Protein AF-A0A938V3J4-F1 (afdb_monomer_lite)

pLDDT: mean 96.49, std 2.93, range [79.12, 98.94]

Structure (mmCIF, N/CA/C/O backbone):
data_AF-A0A938V3J4-F1
#
_entry.id   AF-A0A938V3J4-F1
#
loop_
_atom_site.group_PDB
_atom_site.id
_atom_site.type_symbol
_atom_site.label_atom_id
_atom_site.label_alt_id
_atom_site.label_comp_id
_atom_site.label_asym_id
_atom_site.label_entity_id
_atom_site.label_seq_id
_atom_site.pdbx_PDB_ins_code
_atom_site.Cartn_x
_atom_site.Cartn_y
_atom_site.Cartn_z
_atom_site.occupancy
_atom_site.B_iso_or_equiv
_atom_site.auth_seq_id
_atom_site.auth_comp_id
_atom_site.auth_asym_id
_atom_site.auth_atom_id
_atom_site.pdbx_PDB_model_num
ATOM 1 N N . ASP A 1 1 ? 20.759 -10.810 -13.139 1.00 84.38 1 ASP A N 1
ATOM 2 C CA . ASP A 1 1 ? 20.196 -11.723 -14.156 1.00 84.38 1 ASP A CA 1
ATOM 3 C C . ASP A 1 1 ? 18.810 -11.262 -14.632 1.00 84.38 1 ASP A C 1
ATOM 5 O O . ASP A 1 1 ? 18.201 -11.982 -15.412 1.00 84.38 1 ASP A O 1
ATOM 9 N N . GLU A 1 2 ? 18.323 -10.084 -14.188 1.00 91.06 2 GLU A N 1
ATOM 10 C CA . GLU A 1 2 ? 16.989 -9.534 -14.512 1.00 91.06 2 GLU A CA 1
ATOM 11 C C . GLU A 1 2 ? 15.831 -10.498 -14.221 1.00 91.06 2 GLU A C 1
ATOM 13 O O . GLU A 1 2 ? 14.753 -10.386 -14.792 1.00 91.06 2 GLU A O 1
ATOM 18 N N . SER A 1 3 ? 16.047 -11.461 -13.326 1.00 93.56 3 SER A N 1
ATOM 19 C CA . SER A 1 3 ? 15.037 -12.456 -12.961 1.00 93.56 3 SER A CA 1
ATOM 20 C C . SER A 1 3 ? 14.544 -12.308 -11.533 1.00 93.56 3 SER A C 1
ATOM 22 O O . SER A 1 3 ? 13.563 -12.941 -11.169 1.00 93.56 3 SER A O 1
ATOM 24 N N . LYS A 1 4 ? 15.207 -11.465 -10.740 1.00 96.56 4 LYS A N 1
ATOM 25 C CA . LYS A 1 4 ? 14.954 -11.268 -9.316 1.00 96.56 4 LYS A CA 1
ATOM 26 C C . LYS A 1 4 ? 14.750 -9.795 -9.046 1.00 96.56 4 LYS A C 1
ATOM 28 O O . LYS A 1 4 ? 15.576 -8.978 -9.453 1.00 96.56 4 LYS A O 1
ATOM 33 N N . VAL A 1 5 ? 13.683 -9.475 -8.336 1.00 97.06 5 VAL A N 1
ATOM 34 C CA . VAL A 1 5 ? 13.406 -8.122 -7.869 1.00 97.06 5 VAL A CA 1
ATOM 35 C C . VAL A 1 5 ? 13.013 -8.168 -6.397 1.00 97.06 5 VAL A C 1
ATOM 37 O O . VAL A 1 5 ? 12.310 -9.080 -5.965 1.00 97.06 5 VAL A O 1
ATOM 40 N N . LEU A 1 6 ? 13.497 -7.189 -5.637 1.00 96.94 6 LEU A N 1
ATOM 41 C CA . LEU A 1 6 ? 13.071 -6.897 -4.276 1.00 96.94 6 LEU A CA 1
ATOM 42 C C . LEU A 1 6 ? 12.630 -5.436 -4.237 1.00 96.94 6 LEU A C 1
ATOM 44 O O . LEU A 1 6 ? 13.403 -4.559 -4.623 1.00 96.94 6 LEU A O 1
ATOM 48 N N . PHE A 1 7 ? 11.408 -5.188 -3.786 1.00 96.75 7 PHE A N 1
ATOM 49 C CA . PHE A 1 7 ? 10.881 -3.844 -3.565 1.00 96.75 7 PHE A CA 1
ATOM 50 C C . PHE A 1 7 ? 9.855 -3.863 -2.434 1.00 96.75 7 PHE A C 1
ATOM 52 O O . PHE A 1 7 ? 9.328 -4.918 -2.078 1.00 96.75 7 PHE A O 1
ATOM 59 N N . GLY A 1 8 ? 9.529 -2.685 -1.921 1.00 96.81 8 GLY A N 1
ATOM 60 C CA . GLY A 1 8 ? 8.551 -2.515 -0.861 1.00 96.81 8 GLY A CA 1
ATOM 61 C C . GLY A 1 8 ? 8.813 -1.232 -0.101 1.00 96.81 8 GLY A C 1
ATOM 62 O O . GLY A 1 8 ? 9.239 -0.233 -0.684 1.00 96.81 8 GLY A O 1
ATOM 63 N N . SER A 1 9 ? 8.555 -1.259 1.198 1.00 97.00 9 SER A N 1
ATOM 64 C CA . SER A 1 9 ? 8.696 -0.087 2.052 1.00 97.00 9 SER A CA 1
ATOM 65 C C . SER A 1 9 ? 10.091 0.085 2.658 1.00 97.00 9 SER A C 1
ATOM 67 O O . SER A 1 9 ? 10.403 1.175 3.150 1.00 97.00 9 SER A O 1
ATOM 69 N N . THR A 1 10 ? 10.934 -0.952 2.614 1.00 96.44 10 THR A N 1
ATOM 70 C CA . THR A 1 10 ? 12.226 -0.965 3.306 1.00 96.44 10 THR A CA 1
ATOM 71 C C . THR A 1 10 ? 13.231 -0.007 2.676 1.00 96.44 10 THR A C 1
ATOM 73 O O . THR A 1 10 ? 13.746 -0.223 1.577 1.00 96.44 10 THR A O 1
ATOM 76 N N . ASN A 1 11 ? 13.619 1.015 3.438 1.00 93.88 11 ASN A N 1
ATOM 77 C CA . ASN A 1 11 ? 14.810 1.800 3.128 1.00 93.88 11 ASN A CA 1
ATOM 78 C C . ASN A 1 11 ? 16.080 1.014 3.494 1.00 93.88 11 ASN A C 1
ATOM 80 O O . ASN A 1 11 ? 16.112 0.284 4.483 1.00 93.88 11 ASN A O 1
ATOM 84 N N . LEU A 1 12 ? 17.191 1.245 2.786 1.00 94.00 12 LEU A N 1
ATOM 85 C CA . LEU A 1 12 ? 18.501 0.655 3.120 1.00 94.00 12 LEU A CA 1
ATOM 86 C C . LEU A 1 12 ? 19.189 1.379 4.294 1.00 94.00 12 LEU A C 1
ATOM 88 O O . LEU A 1 12 ? 20.345 1.792 4.212 1.00 94.00 12 LEU A O 1
ATOM 92 N N . SER A 1 13 ? 18.454 1.563 5.390 1.00 94.00 13 SER A N 1
ATOM 93 C CA . SER A 1 13 ? 18.923 2.184 6.627 1.00 94.00 13 SER A CA 1
ATOM 94 C C . SER A 1 13 ? 18.967 1.168 7.767 1.00 94.00 13 SER A C 1
ATOM 96 O O . SER A 1 13 ? 18.245 0.173 7.756 1.00 94.00 13 SER A O 1
ATOM 98 N N . PHE A 1 14 ? 19.789 1.438 8.785 1.00 93.38 14 PHE A N 1
ATOM 99 C CA . PHE A 1 14 ? 19.840 0.598 9.985 1.00 93.38 14 PHE A CA 1
ATOM 100 C C . PHE A 1 14 ? 18.459 0.452 10.638 1.00 93.38 14 PHE A C 1
ATOM 102 O O . PHE A 1 14 ? 18.082 -0.653 11.012 1.00 93.38 14 PHE A O 1
ATOM 109 N N . MET A 1 15 ? 17.701 1.550 10.732 1.00 89.75 15 MET A N 1
ATOM 110 C CA . MET A 1 15 ? 16.377 1.543 11.355 1.00 89.75 15 MET A CA 1
ATOM 111 C C . MET A 1 15 ? 15.399 0.657 10.589 1.00 89.75 15 MET A C 1
ATOM 113 O O . MET A 1 15 ? 14.844 -0.261 11.182 1.00 89.75 15 MET A O 1
ATOM 117 N N . SER A 1 16 ? 15.264 0.857 9.277 1.00 91.69 16 SER A N 1
ATOM 118 C CA . SER A 1 16 ? 14.357 0.049 8.452 1.00 91.69 16 SER A CA 1
ATOM 119 C C . SER A 1 16 ? 14.702 -1.439 8.480 1.00 91.69 16 SER A C 1
ATOM 121 O O . SER A 1 16 ? 13.816 -2.265 8.637 1.00 91.69 16 SER A O 1
ATOM 123 N N . ILE A 1 17 ? 15.987 -1.793 8.388 1.00 92.25 17 ILE A N 1
ATOM 124 C CA . ILE A 1 17 ? 16.403 -3.203 8.315 1.00 92.25 17 ILE A CA 1
ATOM 125 C C . ILE A 1 17 ? 16.259 -3.927 9.665 1.00 92.25 17 ILE A C 1
ATOM 127 O O . ILE A 1 17 ? 16.036 -5.135 9.681 1.00 92.25 17 ILE A O 1
ATOM 131 N N . GLN A 1 18 ? 16.455 -3.236 10.794 1.00 91.19 18 GLN A N 1
ATOM 132 C CA . GLN A 1 18 ? 16.558 -3.888 12.110 1.00 91.19 18 GLN A CA 1
ATOM 133 C C . GLN A 1 18 ? 15.360 -3.649 13.029 1.00 91.19 18 GLN A C 1
ATOM 135 O O . GLN A 1 18 ? 15.107 -4.481 13.896 1.00 91.19 18 GLN A O 1
ATOM 140 N N . ASN A 1 19 ? 14.669 -2.517 12.886 1.00 89.69 19 ASN A N 1
ATOM 141 C CA . ASN A 1 19 ? 13.769 -2.013 13.925 1.00 89.69 19 ASN A CA 1
ATOM 142 C C . ASN A 1 19 ? 12.367 -1.659 13.427 1.00 89.69 19 ASN A C 1
ATOM 144 O O . ASN A 1 19 ? 11.471 -1.572 14.257 1.00 89.69 19 ASN A O 1
ATOM 148 N N . ASN A 1 20 ? 12.159 -1.439 12.128 1.00 94.00 20 ASN A N 1
ATOM 149 C CA . ASN A 1 20 ? 10.838 -1.086 11.617 1.00 94.00 20 ASN A CA 1
ATOM 150 C C . ASN A 1 20 ? 10.037 -2.332 11.229 1.00 94.00 20 ASN A C 1
ATOM 152 O O . ASN A 1 20 ? 10.576 -3.334 10.757 1.00 94.00 20 ASN A O 1
ATOM 156 N N . ASN A 1 21 ? 8.722 -2.218 11.348 1.00 95.44 21 ASN A N 1
ATOM 157 C CA . ASN A 1 21 ? 7.777 -3.047 10.626 1.00 95.44 21 ASN A CA 1
ATOM 158 C C . ASN A 1 21 ? 7.716 -2.555 9.169 1.00 95.44 21 ASN A C 1
ATOM 160 O O . ASN A 1 21 ? 7.234 -1.455 8.888 1.00 95.44 21 ASN A O 1
ATOM 164 N N . GLU A 1 22 ? 8.228 -3.365 8.247 1.00 96.56 22 GLU A N 1
ATOM 165 C CA . GLU A 1 22 ? 8.290 -3.085 6.810 1.00 96.56 22 GLU A CA 1
ATOM 166 C C . GLU A 1 22 ? 7.596 -4.210 6.025 1.00 96.56 22 GLU A C 1
ATOM 168 O O . GLU A 1 22 ? 7.394 -5.320 6.526 1.00 96.56 22 GLU A O 1
ATOM 173 N N . THR A 1 23 ? 7.227 -3.938 4.776 1.00 97.44 23 THR A N 1
ATOM 174 C CA . THR A 1 23 ? 6.603 -4.920 3.885 1.00 97.44 23 THR A CA 1
ATOM 175 C C . THR A 1 23 ? 7.267 -4.885 2.524 1.00 97.44 23 THR A C 1
ATOM 177 O O . THR A 1 23 ? 7.188 -3.869 1.833 1.00 97.44 23 THR A O 1
ATOM 180 N N . ASP A 1 24 ? 7.856 -6.012 2.129 1.00 97.75 24 ASP A N 1
ATOM 181 C CA . ASP A 1 24 ? 8.551 -6.167 0.855 1.00 97.75 24 ASP A CA 1
ATOM 182 C C . ASP A 1 24 ? 8.097 -7.426 0.114 1.00 97.75 24 ASP A C 1
ATOM 184 O O . ASP A 1 24 ? 7.719 -8.430 0.721 1.00 97.75 24 ASP A O 1
ATOM 188 N N . LEU A 1 25 ? 8.188 -7.384 -1.214 1.00 97.25 25 LEU A N 1
ATOM 189 C CA . LEU A 1 25 ? 8.041 -8.536 -2.093 1.00 97.25 25 LEU A CA 1
ATOM 190 C C . LEU A 1 25 ? 9.386 -8.869 -2.735 1.00 97.25 25 LEU A C 1
ATOM 192 O O . LEU A 1 25 ? 9.990 -8.035 -3.409 1.00 97.25 25 LEU A O 1
ATOM 196 N N . TYR A 1 26 ? 9.814 -10.120 -2.569 1.00 97.31 26 TYR A N 1
ATOM 197 C CA . TYR A 1 26 ? 10.865 -10.729 -3.378 1.00 97.31 26 TYR A CA 1
ATOM 198 C C . TYR A 1 26 ? 10.213 -11.612 -4.442 1.00 97.31 26 TYR A C 1
ATOM 200 O O . TYR A 1 26 ? 9.514 -12.569 -4.110 1.00 97.31 26 TYR A O 1
ATOM 208 N N . ILE A 1 27 ? 10.435 -11.292 -5.717 1.00 97.62 27 ILE A N 1
ATOM 209 C CA . ILE A 1 27 ? 9.831 -12.006 -6.846 1.00 97.62 27 ILE A CA 1
ATOM 210 C C . ILE A 1 27 ? 10.934 -12.525 -7.760 1.00 97.62 27 ILE A C 1
ATOM 212 O O . ILE A 1 27 ? 11.779 -11.762 -8.232 1.00 97.62 27 ILE A O 1
ATOM 216 N N . GLU A 1 28 ? 10.891 -13.828 -8.038 1.00 97.00 28 GLU A N 1
ATOM 217 C CA . GLU A 1 28 ? 11.777 -14.505 -8.982 1.00 97.00 28 GLU A CA 1
ATOM 218 C C . GLU A 1 28 ? 10.995 -14.894 -10.244 1.00 97.00 28 GLU A C 1
ATOM 220 O O . GLU A 1 28 ? 10.416 -15.974 -10.342 1.00 97.00 28 GLU A O 1
ATOM 225 N N . HIS A 1 29 ? 10.936 -13.974 -11.208 1.00 97.88 29 HIS A N 1
ATOM 226 C CA . HIS A 1 29 ? 10.321 -14.198 -12.512 1.00 97.88 29 HIS A CA 1
ATOM 227 C C . HIS A 1 29 ? 10.994 -13.314 -13.577 1.00 97.88 29 HIS A C 1
ATOM 229 O O . HIS A 1 29 ? 11.081 -12.100 -13.381 1.00 97.88 29 HIS A O 1
ATOM 235 N N . PRO A 1 30 ? 11.431 -13.864 -14.728 1.00 97.25 30 PRO A N 1
ATOM 236 C CA . PRO A 1 30 ? 12.189 -13.114 -15.734 1.00 97.25 30 PRO A CA 1
ATOM 237 C C . PRO A 1 30 ? 11.434 -11.903 -16.289 1.00 97.25 30 PRO A C 1
ATOM 239 O O . PRO A 1 30 ? 12.031 -10.850 -16.469 1.00 97.25 30 PRO A O 1
ATOM 242 N N . ASP A 1 31 ? 10.130 -12.016 -16.540 1.00 97.88 31 ASP A N 1
ATOM 243 C CA . ASP A 1 31 ? 9.374 -10.890 -17.108 1.00 97.88 31 ASP A CA 1
ATOM 244 C C . ASP A 1 31 ? 9.145 -9.764 -16.087 1.00 97.88 31 ASP A C 1
ATOM 246 O O . ASP A 1 31 ? 9.184 -8.588 -16.443 1.00 97.88 31 ASP A O 1
ATOM 250 N N . VAL A 1 32 ? 8.987 -10.114 -14.805 1.00 98.12 32 VAL A N 1
ATOM 251 C CA . VAL A 1 32 ? 8.839 -9.141 -13.712 1.00 98.12 32 VAL A CA 1
ATOM 252 C C . VAL A 1 32 ? 10.180 -8.461 -13.431 1.00 98.12 32 VAL A C 1
ATOM 254 O O . VAL A 1 32 ? 10.248 -7.239 -13.323 1.00 98.12 32 VAL A O 1
ATOM 257 N N . GLY A 1 33 ? 11.268 -9.233 -13.367 1.00 98.06 33 GLY A N 1
ATOM 258 C CA . GLY A 1 33 ? 12.608 -8.692 -13.155 1.00 98.06 33 GLY A CA 1
ATOM 259 C C . GLY A 1 33 ? 13.058 -7.774 -14.296 1.00 98.06 33 GLY A C 1
ATOM 260 O O . GLY A 1 33 ? 13.551 -6.681 -14.026 1.00 98.06 33 GLY A O 1
ATOM 261 N N . LYS A 1 34 ? 12.807 -8.147 -15.559 1.00 98.19 34 LYS A N 1
ATOM 262 C CA . LYS A 1 34 ? 13.067 -7.286 -16.728 1.00 98.19 34 LYS A CA 1
ATOM 263 C C . LYS A 1 34 ? 12.261 -5.996 -16.699 1.00 98.19 34 LYS A C 1
ATOM 265 O O . LYS A 1 34 ? 12.791 -4.949 -17.059 1.00 98.19 34 LYS A O 1
ATOM 270 N N . TYR A 1 35 ? 10.998 -6.058 -16.277 1.00 98.25 35 TYR A N 1
ATOM 271 C CA . TYR A 1 35 ? 10.159 -4.871 -16.151 1.00 98.25 35 TYR A CA 1
ATOM 272 C C . TYR A 1 35 ? 10.778 -3.849 -15.185 1.00 98.25 35 TYR A C 1
ATOM 274 O O . TYR A 1 35 ? 10.980 -2.695 -15.562 1.00 98.25 35 TYR A O 1
ATOM 282 N N . TYR A 1 36 ? 11.146 -4.268 -13.969 1.00 98.06 36 TYR A N 1
ATOM 283 C CA . TYR A 1 36 ? 11.741 -3.341 -12.999 1.00 98.06 36 TYR A CA 1
ATOM 284 C C . TYR A 1 36 ? 13.186 -2.957 -13.328 1.00 98.06 36 TYR A C 1
ATOM 286 O O . TYR A 1 36 ? 13.600 -1.851 -12.990 1.00 98.06 36 TYR A O 1
ATOM 294 N N . ALA A 1 37 ? 13.941 -3.811 -14.025 1.00 97.94 37 ALA A N 1
ATOM 295 C CA . ALA A 1 37 ? 15.240 -3.429 -14.577 1.00 97.94 37 ALA A CA 1
ATOM 296 C C . ALA A 1 37 ? 15.083 -2.291 -15.599 1.00 97.94 37 ALA A C 1
ATOM 298 O O . ALA A 1 37 ? 15.743 -1.263 -15.476 1.00 97.94 37 ALA A O 1
ATOM 299 N N . ALA A 1 38 ? 14.132 -2.414 -16.532 1.00 97.81 38 ALA A N 1
ATOM 300 C CA . ALA A 1 38 ? 13.828 -1.361 -17.499 1.00 97.81 38 ALA A CA 1
ATOM 301 C C . ALA A 1 38 ? 13.335 -0.069 -16.825 1.00 97.81 38 ALA A C 1
ATOM 303 O O . ALA A 1 38 ? 13.657 1.026 -17.284 1.00 97.81 38 ALA A O 1
ATOM 304 N N . TYR A 1 39 ? 12.577 -0.183 -15.730 1.00 97.81 39 TYR A N 1
ATOM 305 C CA . TYR A 1 39 ? 12.151 0.964 -14.926 1.00 97.81 39 TYR A CA 1
ATOM 306 C C . TYR A 1 39 ? 13.349 1.686 -14.300 1.00 97.81 39 TYR A C 1
ATOM 308 O O . TYR A 1 39 ? 13.494 2.898 -14.462 1.00 97.81 39 TYR A O 1
ATOM 316 N N . ALA A 1 40 ? 14.248 0.937 -13.656 1.00 96.94 40 ALA A N 1
ATOM 317 C CA . ALA A 1 40 ? 15.463 1.485 -13.066 1.00 96.94 40 ALA A CA 1
ATOM 318 C C . ALA A 1 40 ? 16.368 2.148 -14.120 1.00 96.94 40 ALA A C 1
ATOM 320 O O . ALA A 1 40 ? 16.846 3.261 -13.898 1.00 96.94 40 ALA A O 1
ATOM 321 N N . ASP A 1 41 ? 16.551 1.515 -15.282 1.00 97.50 41 ASP A N 1
ATOM 322 C CA . ASP A 1 41 ? 17.332 2.069 -16.393 1.00 97.50 41 ASP A CA 1
ATOM 323 C C . ASP A 1 41 ? 16.716 3.367 -16.937 1.00 97.50 41 ASP A C 1
ATOM 325 O O . ASP A 1 41 ? 17.434 4.331 -17.220 1.00 97.50 41 ASP A O 1
ATOM 329 N N . ALA A 1 42 ? 15.384 3.426 -17.052 1.00 97.56 42 ALA A N 1
ATOM 330 C CA . ALA A 1 42 ? 14.676 4.622 -17.499 1.00 97.56 42 ALA A CA 1
ATOM 331 C C . ALA A 1 42 ? 14.860 5.793 -16.521 1.00 97.56 42 ALA A C 1
ATOM 333 O O . ALA A 1 42 ? 15.188 6.901 -16.954 1.00 97.56 42 ALA A O 1
ATOM 334 N N . LEU A 1 43 ? 14.721 5.545 -15.214 1.00 96.81 43 LEU A N 1
ATOM 335 C CA . LEU A 1 43 ? 14.967 6.558 -14.184 1.00 96.81 43 LEU A CA 1
ATOM 336 C C . LEU A 1 43 ? 16.429 6.999 -14.138 1.00 96.81 43 LEU A C 1
ATOM 338 O O . LEU A 1 43 ? 16.709 8.183 -13.964 1.00 96.81 43 LEU A O 1
ATOM 342 N N . TYR A 1 44 ? 17.370 6.071 -14.320 1.00 97.19 44 TYR A N 1
ATOM 343 C CA . TYR A 1 44 ? 18.791 6.401 -14.366 1.00 97.19 44 TYR A CA 1
ATOM 344 C C . TYR A 1 44 ? 19.123 7.312 -15.555 1.00 97.19 44 TYR A C 1
ATOM 346 O O . TYR A 1 44 ? 19.900 8.259 -15.422 1.00 97.19 44 TYR A O 1
ATOM 354 N N . ALA A 1 45 ? 18.518 7.051 -16.716 1.00 97.94 45 ALA A N 1
ATOM 355 C CA . ALA A 1 45 ? 18.728 7.843 -17.922 1.00 97.94 45 ALA A CA 1
ATOM 356 C C . ALA A 1 45 ? 18.055 9.227 -17.867 1.00 97.94 45 ALA A C 1
ATOM 358 O O . ALA A 1 45 ? 18.604 10.190 -18.407 1.00 97.94 45 ALA A O 1
ATOM 359 N N . ALA A 1 46 ? 16.872 9.333 -17.252 1.00 97.06 46 ALA A N 1
ATOM 360 C CA . ALA A 1 46 ? 16.081 10.562 -17.205 1.00 97.06 46 ALA A CA 1
ATOM 361 C C . ALA A 1 46 ? 15.247 10.661 -15.906 1.00 97.06 46 ALA A C 1
ATOM 363 O O . ALA A 1 46 ? 14.035 10.443 -15.935 1.00 97.06 46 ALA A O 1
ATOM 364 N N . PRO A 1 47 ? 15.858 11.030 -14.765 1.00 94.50 47 PRO A N 1
ATOM 365 C CA . PRO A 1 47 ? 15.197 10.988 -13.454 1.00 94.50 47 PRO A CA 1
ATOM 366 C C . PRO A 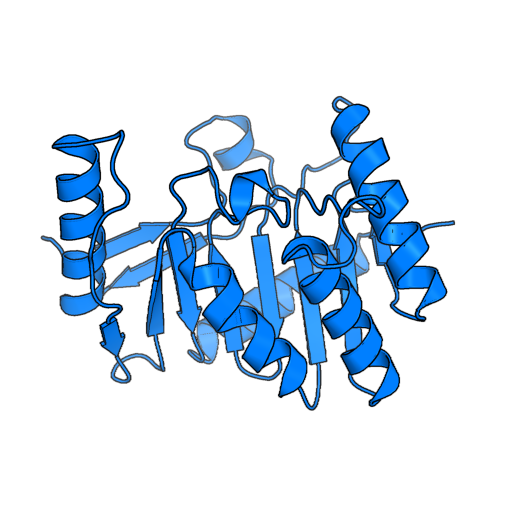1 47 ? 14.063 12.011 -13.290 1.00 94.50 47 PRO A C 1
ATOM 368 O O . PRO A 1 47 ? 13.256 11.902 -12.372 1.00 94.50 47 PRO A O 1
ATOM 371 N N . ASP A 1 48 ? 13.984 13.015 -14.163 1.00 93.50 48 ASP A N 1
ATOM 372 C CA . ASP A 1 48 ? 12.919 14.020 -14.190 1.00 93.50 48 ASP A CA 1
ATOM 373 C C . ASP A 1 48 ? 11.717 13.610 -15.063 1.00 93.50 48 ASP A C 1
ATOM 375 O O . ASP A 1 48 ? 10.795 14.406 -15.261 1.00 93.50 48 ASP A O 1
ATOM 379 N N . LYS A 1 49 ? 11.731 12.398 -15.634 1.00 92.06 49 LYS A N 1
ATOM 380 C CA . LYS A 1 49 ? 10.664 11.866 -16.485 1.00 92.06 49 LYS A CA 1
ATOM 381 C C . LYS A 1 49 ? 10.075 10.607 -15.862 1.00 92.06 49 LYS A C 1
ATOM 383 O O . LYS A 1 49 ? 10.812 9.687 -15.532 1.00 92.06 49 LYS A O 1
ATOM 388 N N . ALA A 1 50 ? 8.747 10.548 -15.793 1.00 89.19 50 ALA A N 1
ATOM 389 C CA . ALA A 1 50 ? 8.043 9.302 -15.514 1.00 89.19 50 ALA A CA 1
ATOM 390 C C . ALA A 1 50 ? 8.368 8.274 -16.618 1.00 89.19 50 ALA A C 1
ATOM 392 O O . ALA A 1 50 ? 8.213 8.597 -17.812 1.00 89.19 50 ALA A O 1
ATOM 393 N N . PRO A 1 51 ? 8.843 7.067 -16.267 1.00 93.69 51 PRO A N 1
ATOM 394 C CA . PRO A 1 51 ? 9.015 5.982 -17.221 1.00 93.69 51 PRO A CA 1
ATOM 395 C C . PRO A 1 51 ? 7.703 5.665 -17.946 1.00 93.69 51 PRO A C 1
ATOM 397 O O . PRO A 1 51 ? 6.612 5.805 -17.410 1.00 93.69 51 PRO A O 1
ATOM 400 N N . LYS A 1 52 ? 7.797 5.263 -19.216 1.00 92.44 52 LYS A N 1
ATOM 401 C CA . LYS A 1 52 ? 6.634 4.868 -20.027 1.00 92.44 52 LYS A CA 1
ATOM 402 C C . LYS A 1 52 ? 6.682 3.376 -20.287 1.00 92.44 52 LYS A C 1
ATOM 404 O O .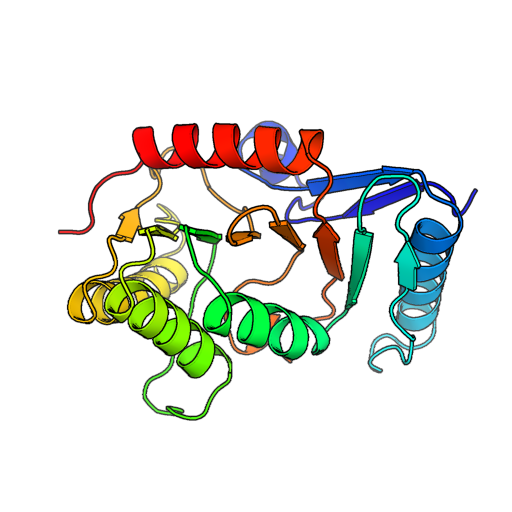 LYS A 1 52 ? 6.963 2.948 -21.407 1.00 92.44 52 LYS A O 1
ATOM 409 N N . LEU A 1 53 ? 6.475 2.597 -19.234 1.00 95.50 53 LEU A N 1
ATOM 410 C CA . LEU A 1 53 ? 6.463 1.142 -19.309 1.00 95.50 53 LEU A CA 1
ATOM 411 C C . LEU A 1 53 ? 5.031 0.623 -19.309 1.00 95.50 53 LEU A C 1
ATOM 413 O O . LEU A 1 53 ? 4.124 1.252 -18.783 1.00 95.50 53 LEU A O 1
ATOM 417 N N . THR A 1 54 ? 4.821 -0.522 -19.952 1.00 96.19 54 THR A N 1
ATOM 418 C CA . THR A 1 54 ? 3.545 -1.237 -19.869 1.00 96.19 54 THR A CA 1
ATOM 419 C C . THR A 1 54 ? 3.652 -2.269 -18.752 1.00 96.19 54 THR A C 1
ATOM 421 O O . THR A 1 54 ? 4.567 -3.096 -18.824 1.00 96.19 54 THR A O 1
ATOM 424 N N . PRO A 1 55 ? 2.753 -2.252 -17.752 1.00 96.44 55 PRO A N 1
ATOM 425 C CA . PRO A 1 55 ? 2.709 -3.265 -16.710 1.00 96.44 55 PRO A CA 1
ATOM 426 C C . PRO A 1 55 ? 2.700 -4.679 -17.267 1.00 96.44 55 PRO A C 1
ATOM 428 O O . PRO A 1 55 ? 2.026 -4.977 -18.256 1.00 96.44 55 PRO A O 1
ATOM 431 N N . VAL A 1 56 ? 3.415 -5.564 -16.587 1.00 97.25 56 VAL A N 1
ATOM 432 C CA . VAL A 1 56 ? 3.446 -6.989 -16.898 1.00 97.25 56 VAL A CA 1
ATOM 433 C C . VAL A 1 56 ? 2.575 -7.713 -15.882 1.00 97.25 56 VAL A C 1
ATOM 435 O O . VAL A 1 56 ? 2.616 -7.418 -14.689 1.00 97.25 56 VAL A O 1
ATOM 438 N N . SER A 1 57 ? 1.767 -8.656 -16.364 1.00 97.75 57 SER A N 1
ATOM 439 C CA . SER A 1 57 ? 1.019 -9.595 -15.526 1.00 97.75 57 SER A CA 1
ATOM 440 C C . SER A 1 57 ? 1.473 -11.012 -15.835 1.00 97.75 57 SER A C 1
ATOM 442 O O . SER A 1 57 ? 1.545 -11.394 -17.004 1.00 97.75 57 SER A O 1
ATOM 444 N N . VAL A 1 58 ? 1.792 -11.778 -14.799 1.00 97.25 58 VAL A N 1
ATOM 445 C CA . VAL A 1 58 ? 2.169 -13.192 -14.909 1.00 97.25 58 VAL A CA 1
ATOM 446 C C . VAL A 1 58 ? 1.293 -14.016 -13.979 1.00 97.25 58 VAL A C 1
ATOM 448 O O . VAL A 1 58 ? 0.920 -13.531 -12.921 1.00 97.25 58 VAL A O 1
ATOM 451 N N . GLU A 1 59 ? 0.967 -15.239 -14.389 1.00 97.12 59 GLU A N 1
ATOM 452 C CA . GLU A 1 59 ? 0.064 -16.156 -13.661 1.00 97.12 59 GLU A CA 1
ATOM 453 C C . GLU A 1 59 ? 0.785 -17.443 -13.218 1.00 97.12 59 GLU A C 1
ATOM 455 O O . GLU A 1 59 ? 0.258 -18.260 -12.467 1.00 97.12 59 GLU A O 1
ATOM 460 N N . SER A 1 60 ? 2.014 -17.659 -13.702 1.00 96.31 60 SER A N 1
ATOM 461 C CA . SER A 1 60 ? 2.813 -18.876 -13.481 1.00 96.31 60 SER A CA 1
ATOM 462 C C . SER A 1 60 ? 3.203 -19.102 -12.016 1.00 96.31 60 SER A C 1
ATOM 464 O O . SER A 1 60 ? 3.612 -20.206 -11.659 1.00 96.31 60 SER A O 1
ATOM 466 N N . ILE A 1 61 ? 3.077 -18.068 -11.183 1.00 92.44 61 ILE A N 1
ATOM 467 C CA . ILE A 1 61 ? 3.424 -18.044 -9.759 1.00 92.44 61 ILE A CA 1
ATOM 468 C C . ILE A 1 61 ? 2.273 -17.468 -8.915 1.00 92.44 61 ILE A C 1
ATOM 470 O O . ILE A 1 61 ? 2.512 -16.883 -7.861 1.00 92.44 61 ILE A O 1
ATOM 474 N N . GLY A 1 62 ? 1.031 -17.615 -9.389 1.00 93.19 62 GLY A N 1
ATOM 475 C CA . GLY A 1 62 ? -0.078 -16.733 -9.011 1.00 93.19 62 GLY A CA 1
ATOM 476 C C . GLY A 1 62 ? -0.013 -15.430 -9.806 1.00 93.19 62 GLY A C 1
ATOM 477 O O . GLY A 1 62 ? 1.040 -15.102 -10.367 1.00 93.19 62 GLY A O 1
ATOM 478 N N . LEU A 1 63 ? -1.127 -14.703 -9.867 1.00 95.31 63 LEU A N 1
ATOM 479 C CA . LEU A 1 63 ? -1.177 -13.364 -10.426 1.00 95.31 63 LEU A CA 1
ATOM 480 C C . LEU A 1 63 ? -0.104 -12.524 -9.741 1.00 95.31 63 LEU A C 1
ATOM 482 O O . LEU A 1 63 ? -0.064 -12.397 -8.517 1.00 95.31 63 LEU A O 1
ATOM 486 N N . VAL A 1 64 ? 0.758 -11.928 -10.549 1.00 96.56 64 VAL A N 1
ATOM 487 C CA . VAL A 1 64 ? 1.658 -10.844 -10.172 1.00 96.56 64 VAL A CA 1
ATOM 488 C C . VAL A 1 64 ? 1.517 -9.791 -11.253 1.00 96.56 64 VAL A C 1
ATOM 490 O O . VAL A 1 64 ? 1.904 -10.027 -12.398 1.00 96.56 64 VAL A O 1
ATOM 493 N N . ARG A 1 65 ? 0.953 -8.636 -10.897 1.00 98.06 65 ARG A N 1
ATOM 494 C CA . ARG A 1 65 ? 0.835 -7.476 -11.782 1.00 98.06 65 ARG A CA 1
ATOM 495 C C . ARG A 1 65 ? 1.745 -6.367 -11.280 1.00 98.06 65 ARG A C 1
ATOM 497 O O . ARG A 1 65 ? 1.476 -5.801 -10.221 1.00 98.06 65 ARG A O 1
ATOM 504 N N . THR A 1 66 ? 2.755 -6.019 -12.072 1.00 98.12 66 THR A N 1
ATOM 505 C CA . THR A 1 66 ? 3.647 -4.898 -11.760 1.00 98.12 66 THR A CA 1
ATOM 506 C C . THR A 1 66 ? 2.903 -3.562 -11.803 1.00 98.12 66 THR A C 1
ATOM 508 O O . THR A 1 66 ? 1.886 -3.418 -12.488 1.00 98.12 66 THR A O 1
ATOM 511 N N . MET A 1 67 ? 3.387 -2.580 -11.047 1.00 96.81 67 MET A N 1
ATOM 512 C CA . MET A 1 67 ? 2.935 -1.192 -11.126 1.00 96.81 67 MET A CA 1
ATOM 513 C C . MET A 1 67 ? 4.079 -0.223 -10.820 1.00 96.81 67 MET A C 1
ATOM 515 O O . MET A 1 67 ? 5.022 -0.571 -10.098 1.00 96.81 67 MET A O 1
ATOM 519 N N . HIS A 1 68 ? 3.983 0.980 -11.379 1.00 96.69 68 HIS A N 1
ATOM 520 C CA . HIS A 1 68 ? 4.855 2.111 -11.069 1.00 96.69 68 HIS A CA 1
ATOM 521 C C . HIS A 1 68 ? 4.074 3.429 -11.027 1.00 96.69 68 HIS A C 1
ATOM 523 O O . HIS A 1 68 ? 3.069 3.579 -11.719 1.00 96.69 68 HIS A O 1
ATOM 529 N N . ASP A 1 69 ? 4.563 4.374 -10.229 1.00 95.25 69 ASP A N 1
ATOM 530 C CA . ASP A 1 69 ? 4.119 5.770 -10.178 1.00 95.25 69 ASP A CA 1
ATOM 531 C C . ASP A 1 69 ? 2.585 5.921 -10.067 1.00 95.25 69 ASP A C 1
ATOM 533 O O . ASP A 1 69 ? 1.944 5.304 -9.208 1.00 95.25 69 ASP A O 1
ATOM 537 N N . ASP A 1 70 ? 1.992 6.726 -10.955 1.00 89.94 70 ASP A N 1
ATOM 538 C CA . ASP A 1 70 ? 0.568 7.078 -10.986 1.00 89.94 70 ASP A CA 1
ATOM 539 C C . ASP A 1 70 ? -0.370 5.863 -1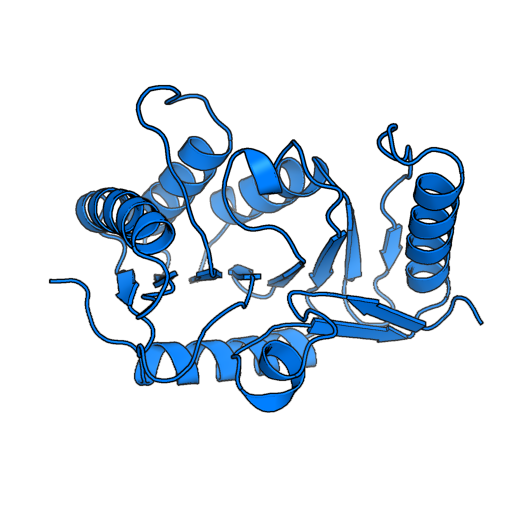1.159 1.00 89.94 70 ASP A C 1
ATOM 541 O O . ASP A 1 70 ? -1.566 5.948 -10.868 1.00 89.94 70 ASP A O 1
ATOM 545 N N . GLU A 1 71 ? 0.142 4.706 -11.600 1.00 94.94 71 GLU A N 1
ATOM 546 C CA . GLU A 1 71 ? -0.676 3.509 -11.835 1.00 94.94 71 GLU A CA 1
ATOM 547 C C . GLU A 1 71 ? -1.296 2.949 -10.551 1.00 94.94 71 GLU A C 1
ATOM 549 O O . GLU A 1 71 ? -2.298 2.233 -10.616 1.00 94.94 71 GLU A O 1
ATOM 554 N N . TYR A 1 72 ? -0.720 3.256 -9.382 1.00 96.31 72 TYR A N 1
ATOM 555 C CA . TYR A 1 72 ? -1.201 2.743 -8.099 1.00 96.31 72 TYR A CA 1
ATOM 556 C C . TYR A 1 72 ? -2.689 3.046 -7.894 1.00 96.31 72 TYR A C 1
ATOM 558 O O . TYR A 1 72 ? -3.471 2.156 -7.550 1.00 96.31 72 TYR A O 1
ATOM 566 N N . PHE A 1 73 ? -3.102 4.294 -8.130 1.00 96.88 73 PHE A N 1
ATOM 567 C CA . PHE A 1 73 ? -4.482 4.712 -7.903 1.00 96.88 73 PHE A CA 1
ATOM 568 C C . PHE A 1 73 ? -5.462 3.997 -8.840 1.00 96.88 73 PHE A C 1
ATOM 570 O O . PHE A 1 73 ? -6.486 3.477 -8.382 1.00 96.88 73 PHE A O 1
ATOM 577 N N . ASP A 1 74 ? -5.122 3.922 -10.128 1.00 96.25 74 ASP A N 1
ATOM 578 C CA . ASP A 1 74 ? -5.950 3.292 -11.160 1.00 96.25 74 ASP A CA 1
ATOM 579 C C . ASP A 1 74 ? -6.128 1.785 -10.935 1.00 96.25 74 ASP A C 1
ATOM 581 O O . ASP A 1 74 ? -7.130 1.204 -11.355 1.00 96.25 74 ASP A O 1
ATOM 585 N N . VAL A 1 75 ? -5.186 1.149 -10.236 1.00 97.25 75 VAL A N 1
ATOM 586 C CA . VAL A 1 75 ? -5.247 -0.267 -9.860 1.00 97.25 75 VAL A CA 1
ATOM 587 C C . VAL A 1 75 ? -6.022 -0.467 -8.563 1.00 97.25 75 VAL A C 1
ATOM 589 O O . VAL A 1 75 ? -6.933 -1.293 -8.498 1.00 97.25 75 VAL A O 1
ATOM 592 N N . VAL A 1 76 ? -5.688 0.296 -7.522 1.00 98.38 76 VAL A N 1
ATOM 593 C CA . VAL A 1 76 ? -6.218 0.080 -6.171 1.00 98.38 76 VAL A CA 1
ATOM 594 C C . VAL A 1 76 ? -7.671 0.514 -6.048 1.00 98.38 76 VAL A C 1
ATOM 596 O O . VAL A 1 76 ? -8.466 -0.175 -5.405 1.00 98.38 76 VAL A O 1
ATOM 599 N N . ARG A 1 77 ? -8.074 1.623 -6.675 1.00 98.56 77 ARG A N 1
ATOM 600 C CA . ARG A 1 77 ? -9.449 2.117 -6.540 1.00 98.56 77 ARG A CA 1
ATOM 601 C C . ARG A 1 77 ? -10.499 1.106 -7.031 1.00 98.56 77 ARG A C 1
ATOM 603 O O . ARG A 1 77 ? -11.436 0.845 -6.270 1.00 98.56 77 ARG A O 1
ATOM 610 N N . PRO A 1 78 ? -10.375 0.492 -8.225 1.00 98.69 78 PRO A N 1
ATOM 611 C CA . PRO A 1 78 ? -11.287 -0.570 -8.648 1.00 98.69 78 PRO A CA 1
ATOM 612 C C . PRO A 1 78 ? -11.307 -1.779 -7.707 1.00 98.69 78 PRO A C 1
ATOM 614 O O . PRO A 1 78 ? -12.376 -2.350 -7.488 1.00 98.69 78 PRO A O 1
ATOM 617 N N . MET A 1 79 ? -10.170 -2.150 -7.102 1.00 98.75 79 MET A N 1
ATOM 618 C CA . MET A 1 79 ? -10.124 -3.231 -6.107 1.00 98.75 79 MET A CA 1
ATOM 619 C C . MET A 1 79 ? -10.977 -2.886 -4.880 1.00 98.75 79 MET A C 1
ATOM 621 O O . MET A 1 79 ? -11.821 -3.682 -4.473 1.00 98.75 79 MET A O 1
ATOM 625 N N . LEU A 1 80 ? -10.844 -1.669 -4.340 1.00 98.88 80 LEU A N 1
ATOM 626 C CA . LEU A 1 80 ? -11.654 -1.205 -3.206 1.00 98.88 80 LEU A CA 1
ATOM 627 C C . LEU A 1 80 ? -13.151 -1.124 -3.544 1.00 98.88 80 LEU A C 1
ATOM 629 O O . LEU A 1 80 ? -13.997 -1.473 -2.717 1.00 98.88 80 LEU A O 1
ATOM 633 N N . GLN A 1 81 ? -13.499 -0.700 -4.761 1.00 98.75 81 GLN A N 1
ATOM 634 C CA . GLN A 1 81 ? -14.885 -0.682 -5.249 1.00 98.75 81 GLN A CA 1
ATOM 635 C C . GLN A 1 81 ? -15.459 -2.099 -5.390 1.00 98.75 81 GLN A C 1
ATOM 637 O O . GLN A 1 81 ? -16.630 -2.341 -5.078 1.00 98.75 81 GLN A O 1
ATOM 642 N N . GLY A 1 82 ? -14.627 -3.036 -5.845 1.00 98.69 82 GLY A N 1
ATOM 643 C CA . GLY A 1 82 ? -14.971 -4.435 -6.067 1.00 98.69 82 GLY A CA 1
ATOM 644 C C . GLY A 1 82 ? -15.068 -5.273 -4.794 1.00 98.69 82 GLY A C 1
ATOM 645 O O . GLY A 1 82 ? -15.862 -6.216 -4.792 1.00 98.69 82 GLY A O 1
ATOM 646 N N . ALA A 1 83 ? -14.341 -4.898 -3.734 1.00 98.75 83 ALA A N 1
ATOM 647 C CA . ALA A 1 83 ? -14.151 -5.673 -2.505 1.00 98.75 83 ALA A CA 1
ATOM 648 C C . ALA A 1 83 ? -15.453 -6.249 -1.928 1.00 98.75 83 ALA A C 1
ATOM 650 O O . ALA A 1 83 ? -16.467 -5.534 -1.829 1.00 98.75 83 ALA A O 1
ATOM 651 N N . LYS A 1 84 ? -15.411 -7.533 -1.542 1.00 98.69 84 LYS A N 1
ATOM 652 C CA . LYS A 1 84 ? -16.580 -8.304 -1.079 1.00 98.69 84 LYS A CA 1
ATOM 653 C C . LYS A 1 84 ? -16.484 -8.797 0.358 1.00 98.69 84 LYS A C 1
ATOM 655 O O . LYS A 1 84 ? -17.514 -8.867 1.019 1.00 98.69 84 LYS A O 1
ATOM 660 N N . GLN A 1 85 ? -15.295 -9.153 0.824 1.00 98.69 85 GLN A N 1
ATOM 661 C CA . GLN A 1 85 ? -15.075 -9.817 2.106 1.00 98.69 85 GLN A CA 1
ATOM 662 C C . GLN A 1 85 ? -14.309 -8.914 3.067 1.00 98.69 85 GLN A C 1
ATOM 664 O O . GLN A 1 85 ? -14.807 -8.623 4.155 1.00 98.69 85 GLN A O 1
ATOM 669 N N . ARG A 1 86 ? -13.129 -8.431 2.658 1.00 98.81 86 ARG A N 1
ATOM 670 C CA . ARG A 1 86 ? -12.241 -7.656 3.535 1.00 98.81 86 ARG A CA 1
ATOM 671 C C . ARG A 1 86 ? -11.411 -6.616 2.796 1.00 98.81 86 ARG A C 1
ATOM 673 O O . ARG A 1 86 ? -11.030 -6.811 1.645 1.00 98.81 86 ARG A O 1
ATOM 680 N N . VAL A 1 87 ? -11.088 -5.545 3.513 1.00 98.94 87 VAL A N 1
ATOM 681 C CA . VAL A 1 87 ? -10.080 -4.552 3.145 1.00 98.94 87 VAL A CA 1
ATOM 682 C C . VAL A 1 87 ? -9.240 -4.244 4.381 1.00 98.94 87 VAL A C 1
ATOM 684 O O . VAL A 1 87 ? -9.726 -3.627 5.327 1.00 98.94 87 VAL A O 1
ATOM 687 N N . LEU A 1 88 ? -7.982 -4.668 4.377 1.00 98.94 88 LEU A N 1
ATOM 688 C CA . LEU A 1 88 ? -7.059 -4.480 5.495 1.00 98.94 88 LEU A CA 1
ATOM 689 C C . LEU A 1 88 ? -5.921 -3.575 5.031 1.00 98.94 88 LEU A C 1
ATOM 691 O O . LEU A 1 88 ? -5.151 -3.958 4.152 1.00 98.94 88 LEU A O 1
ATOM 695 N N . LEU A 1 89 ? -5.839 -2.369 5.586 1.00 98.88 89 LEU A N 1
ATOM 696 C CA . LEU A 1 89 ? -4.819 -1.383 5.227 1.00 98.88 89 LEU A CA 1
ATOM 697 C C . LEU A 1 89 ? -3.860 -1.176 6.398 1.00 98.88 89 LEU A C 1
ATOM 699 O O . LEU A 1 89 ? -4.296 -0.833 7.495 1.00 98.88 89 LEU A O 1
ATOM 703 N N . LEU A 1 90 ? -2.568 -1.364 6.151 1.00 98.62 90 LEU A N 1
ATOM 704 C CA . LEU A 1 90 ? -1.471 -0.977 7.033 1.00 98.62 90 LEU A CA 1
ATOM 705 C C . LEU A 1 90 ? -0.594 0.004 6.260 1.00 98.62 90 LEU A C 1
ATOM 707 O O . 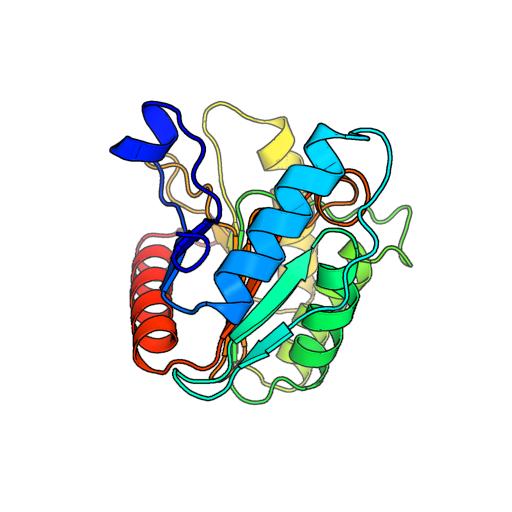LEU A 1 90 ? 0.024 -0.373 5.262 1.00 98.62 90 LEU A O 1
ATOM 711 N N . VAL A 1 91 ? -0.566 1.265 6.686 1.00 98.44 91 VAL A N 1
ATOM 712 C CA . VAL A 1 91 ? 0.163 2.306 5.956 1.00 98.44 91 VAL A CA 1
ATOM 713 C C . VAL A 1 91 ? 0.816 3.307 6.902 1.00 98.44 91 VAL A C 1
ATOM 715 O O . VAL A 1 91 ? 0.180 3.813 7.823 1.00 98.44 91 VAL A O 1
ATOM 718 N N . TYR A 1 92 ? 2.086 3.618 6.637 1.00 97.88 92 TYR A N 1
ATOM 719 C CA . TYR A 1 92 ? 2.852 4.613 7.391 1.00 97.88 92 TYR A CA 1
ATOM 720 C C . TYR A 1 92 ? 2.197 5.999 7.352 1.00 97.88 92 TYR A C 1
ATOM 722 O O . TYR A 1 92 ? 1.876 6.578 8.384 1.00 97.88 92 TYR A O 1
ATOM 730 N N . GLY A 1 93 ? 1.967 6.534 6.151 1.00 97.69 93 GLY A N 1
ATOM 731 C CA . GLY A 1 93 ? 1.335 7.837 5.967 1.00 97.69 93 GLY A CA 1
ATOM 732 C C . GLY A 1 93 ? 0.061 7.744 5.146 1.00 97.69 93 GLY A C 1
ATOM 733 O O . GLY A 1 93 ? 0.094 7.270 4.009 1.00 97.69 93 GLY A O 1
ATOM 734 N N . PHE A 1 94 ? -1.035 8.270 5.687 1.00 98.38 94 PHE A N 1
ATOM 735 C CA . PHE A 1 94 ? -2.276 8.497 4.957 1.00 98.38 94 PHE A CA 1
ATOM 736 C C . PHE A 1 94 ? -2.734 9.938 5.191 1.00 98.38 94 PHE A C 1
ATOM 738 O O . PHE A 1 94 ? -3.244 10.284 6.252 1.00 98.38 94 PHE A O 1
ATOM 745 N N . HIS A 1 95 ? -2.540 10.792 4.188 1.00 97.25 95 HIS A N 1
ATOM 746 C CA . HIS A 1 95 ? -2.713 12.236 4.292 1.00 97.25 95 HIS A CA 1
ATOM 747 C C . HIS A 1 95 ? -3.852 12.731 3.395 1.00 97.25 95 HIS A C 1
ATOM 749 O O . HIS A 1 95 ? -3.630 13.183 2.268 1.00 97.25 95 HIS A O 1
ATOM 755 N N . ILE A 1 96 ? -5.082 12.668 3.912 1.00 97.75 96 ILE A N 1
ATOM 756 C CA . ILE A 1 96 ? -6.233 13.316 3.272 1.00 97.75 96 ILE A CA 1
ATOM 757 C C . ILE A 1 96 ? -6.100 14.842 3.300 1.00 97.75 96 ILE A C 1
ATOM 759 O O . ILE A 1 96 ? -5.459 15.417 4.179 1.00 97.75 96 ILE A O 1
ATOM 763 N N . ASN A 1 97 ? -6.770 15.520 2.370 1.00 94.00 97 ASN A N 1
ATOM 764 C CA . ASN A 1 97 ? -6.875 16.972 2.394 1.00 94.00 97 ASN A CA 1
ATOM 765 C C . ASN A 1 97 ? -8.258 17.409 1.916 1.00 94.00 97 ASN A C 1
ATOM 767 O O . ASN A 1 97 ? -8.533 17.464 0.717 1.00 94.00 97 ASN A O 1
ATOM 771 N N . THR A 1 98 ? -9.095 17.817 2.867 1.00 90.06 98 THR A N 1
ATOM 772 C CA . THR A 1 98 ? -10.496 18.184 2.621 1.00 90.06 98 THR A CA 1
ATOM 773 C C . THR A 1 98 ? -10.665 19.436 1.760 1.00 90.06 98 THR A C 1
ATOM 775 O O . THR A 1 98 ? -11.765 19.698 1.275 1.00 90.06 98 THR A O 1
ATOM 778 N N . ARG A 1 99 ? -9.591 20.204 1.514 1.00 94.88 99 ARG A N 1
ATOM 779 C CA . ARG A 1 99 ? -9.593 21.301 0.528 1.00 94.88 99 ARG A CA 1
ATOM 780 C C . ARG A 1 99 ? -9.637 20.791 -0.915 1.00 94.88 99 ARG A C 1
ATOM 782 O O . ARG A 1 99 ? -10.020 21.549 -1.801 1.00 94.88 99 ARG A O 1
ATOM 789 N N . TYR A 1 100 ? -9.265 19.532 -1.140 1.00 94.94 100 TYR A N 1
ATOM 790 C CA . TYR A 1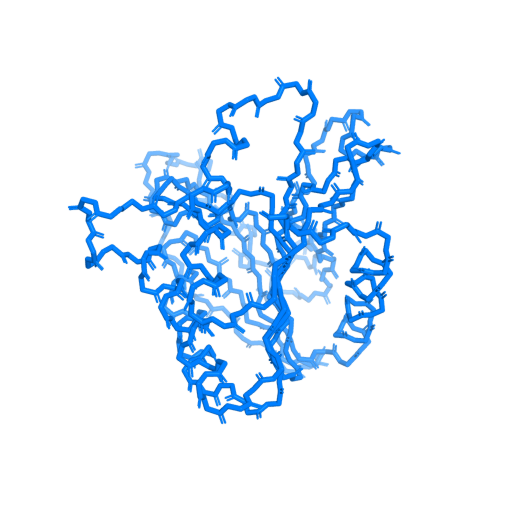 100 ? -9.260 18.864 -2.439 1.00 94.94 100 TYR A CA 1
ATOM 791 C C . TYR A 1 100 ? -10.120 17.592 -2.375 1.00 94.94 100 TYR A C 1
ATOM 793 O O . TYR A 1 100 ? -9.587 16.484 -2.469 1.00 94.94 100 TYR A O 1
ATOM 801 N N . PRO A 1 101 ? -11.451 17.723 -2.214 1.00 93.75 101 PRO A N 1
ATOM 802 C CA . PRO A 1 101 ? -12.350 16.579 -2.025 1.00 93.75 101 PRO A CA 1
ATOM 803 C C . PRO A 1 101 ? -12.371 15.615 -3.222 1.00 93.75 101 PRO A C 1
ATOM 805 O O . PRO A 1 101 ? -12.690 14.441 -3.055 1.00 93.75 101 PRO A O 1
ATOM 808 N N . ASP A 1 102 ? -11.987 16.096 -4.407 1.00 95.25 102 ASP A N 1
ATOM 809 C CA . ASP A 1 102 ? -11.869 15.303 -5.635 1.00 95.25 102 ASP A CA 1
ATOM 810 C C . ASP A 1 102 ? -10.456 14.729 -5.860 1.00 95.25 102 ASP A C 1
ATOM 812 O O . ASP A 1 102 ? -10.183 14.168 -6.925 1.00 95.25 102 ASP A O 1
ATOM 816 N N . SER A 1 103 ? -9.543 14.874 -4.893 1.00 97.31 103 SER A N 1
ATOM 817 C CA . SER A 1 103 ? -8.209 14.270 -4.964 1.00 97.31 103 SER A CA 1
ATOM 818 C C . SER A 1 103 ? -8.275 12.749 -4.867 1.00 97.31 103 SER A C 1
ATOM 820 O O . SER A 1 103 ? -9.182 12.176 -4.261 1.00 97.31 103 SER A O 1
ATOM 822 N N . ASP A 1 104 ? -7.283 12.081 -5.441 1.00 97.81 104 ASP A N 1
ATOM 823 C CA . ASP A 1 104 ? -7.222 10.622 -5.453 1.00 97.81 104 ASP A CA 1
ATOM 824 C C . ASP A 1 104 ? -7.035 10.035 -4.049 1.00 97.81 104 ASP A C 1
ATOM 826 O O . ASP A 1 104 ? -7.656 9.026 -3.718 1.00 97.81 104 ASP A O 1
ATOM 830 N N . VAL A 1 105 ? -6.334 10.743 -3.159 1.00 97.88 105 VAL A N 1
ATOM 831 C CA . VAL A 1 105 ? -6.223 10.375 -1.738 1.00 97.88 105 VAL A CA 1
ATOM 832 C C . VAL A 1 105 ? -7.586 10.414 -1.031 1.00 97.88 105 VAL A C 1
ATOM 834 O O . VAL A 1 105 ? -7.947 9.476 -0.319 1.00 97.88 105 VAL A O 1
ATOM 837 N N . GLU A 1 106 ? -8.377 11.473 -1.246 1.00 98.31 106 GLU A N 1
ATOM 838 C CA . GLU A 1 106 ? -9.737 11.581 -0.694 1.00 98.31 106 GLU A CA 1
ATOM 839 C C . GLU A 1 106 ? -10.666 10.511 -1.274 1.00 98.31 106 GLU A C 1
ATOM 841 O O . GLU A 1 106 ? -11.460 9.917 -0.540 1.00 98.31 106 GLU A O 1
ATOM 846 N N . LYS A 1 107 ? -10.543 10.205 -2.572 1.00 98.50 107 LYS A N 1
ATOM 847 C CA . LYS A 1 107 ? -11.288 9.105 -3.197 1.00 98.50 107 LYS A CA 1
ATOM 848 C C . LYS A 1 107 ? -10.952 7.778 -2.527 1.00 98.50 107 LYS A C 1
ATOM 850 O O . LYS A 1 107 ? -11.886 7.091 -2.138 1.00 98.50 107 LYS A O 1
ATOM 855 N N . LEU A 1 108 ? -9.677 7.444 -2.314 1.00 98.62 108 LEU A N 1
ATOM 856 C CA . LEU A 1 108 ? -9.296 6.204 -1.626 1.00 98.62 108 LEU A CA 1
ATOM 857 C C . LEU A 1 108 ? -9.891 6.120 -0.208 1.00 98.62 108 LEU A C 1
ATOM 859 O O . LEU A 1 108 ? -10.471 5.094 0.145 1.00 98.62 108 LEU A O 1
ATOM 863 N N . ALA A 1 109 ? -9.853 7.206 0.574 1.00 98.81 109 ALA A N 1
ATOM 864 C CA . ALA A 1 109 ? -10.502 7.252 1.891 1.00 98.81 109 ALA A CA 1
ATOM 865 C C . ALA A 1 109 ? -12.021 7.017 1.800 1.00 98.81 109 ALA A C 1
ATOM 867 O O . ALA A 1 109 ? -12.594 6.263 2.588 1.00 98.81 109 ALA A O 1
ATOM 868 N N . ASN A 1 110 ? -12.678 7.635 0.817 1.00 98.75 110 ASN A N 1
ATOM 869 C CA . ASN A 1 110 ? -14.108 7.455 0.591 1.00 98.75 110 ASN A CA 1
ATOM 870 C C . ASN A 1 110 ? -14.449 6.030 0.118 1.00 98.75 110 ASN A C 1
ATOM 872 O O . ASN A 1 110 ? -15.492 5.514 0.511 1.00 98.75 110 ASN A O 1
ATOM 876 N N . GLU A 1 111 ? -13.591 5.366 -0.664 1.00 98.88 111 GLU A N 1
ATOM 877 C CA . GLU A 1 111 ? -13.810 3.973 -1.080 1.00 98.88 111 GLU A CA 1
ATOM 878 C C . GLU A 1 111 ? -13.693 2.993 0.100 1.00 98.88 111 GLU A C 1
ATOM 880 O O . GLU A 1 111 ? -14.466 2.035 0.166 1.00 98.88 111 GLU A O 1
ATOM 885 N N . LEU A 1 112 ? -12.809 3.249 1.076 1.00 98.94 112 LEU A N 1
ATOM 886 C CA . LEU A 1 112 ? -12.758 2.479 2.330 1.00 98.94 112 LEU A CA 1
ATOM 887 C C . LEU A 1 112 ? -14.069 2.606 3.120 1.00 98.94 112 LEU A C 1
ATOM 889 O O . LEU A 1 112 ? -14.645 1.607 3.556 1.00 98.94 112 LEU A O 1
ATOM 893 N N . ILE A 1 113 ? -14.578 3.833 3.261 1.00 98.88 113 ILE A N 1
ATOM 894 C CA . ILE A 1 113 ? -15.860 4.108 3.927 1.00 98.88 113 ILE A CA 1
ATOM 895 C C . ILE A 1 113 ? -17.015 3.451 3.161 1.00 98.88 113 ILE A C 1
ATOM 897 O O . ILE A 1 113 ? -17.886 2.817 3.759 1.00 98.88 113 ILE A O 1
ATOM 901 N N . ALA A 1 114 ? -17.015 3.541 1.830 1.00 98.88 114 ALA A N 1
ATOM 902 C CA . ALA A 1 114 ? -18.026 2.912 0.992 1.00 98.88 114 ALA A CA 1
ATOM 903 C C . ALA A 1 114 ? -17.993 1.383 1.121 1.00 98.88 114 ALA A C 1
ATOM 905 O O . ALA A 1 114 ? -19.049 0.766 1.248 1.00 98.88 114 ALA A O 1
ATOM 906 N N . ALA A 1 115 ? -16.808 0.763 1.141 1.00 98.88 115 ALA A N 1
ATOM 907 C CA . ALA A 1 115 ? -16.656 -0.671 1.376 1.00 98.88 115 ALA A CA 1
ATOM 908 C C . ALA A 1 115 ? -17.232 -1.078 2.736 1.00 98.88 115 ALA A C 1
ATOM 910 O O . ALA A 1 115 ? -18.022 -2.024 2.808 1.00 98.88 115 ALA A O 1
ATOM 911 N N . LYS A 1 116 ? -16.954 -0.302 3.789 1.00 98.81 116 LYS A N 1
ATOM 912 C CA . LYS A 1 116 ? -17.547 -0.530 5.109 1.00 98.81 116 LYS A CA 1
ATOM 913 C C . LYS A 1 116 ? -19.072 -0.435 5.080 1.00 98.81 116 LYS A C 1
ATOM 915 O O . LYS A 1 116 ? -19.746 -1.300 5.634 1.00 98.81 116 LYS A O 1
ATOM 920 N N . GLY A 1 117 ? -19.620 0.556 4.375 1.00 98.69 117 GLY A N 1
ATOM 921 C CA . GLY A 1 117 ? -21.062 0.711 4.163 1.00 98.69 117 GLY A CA 1
ATOM 922 C C . GLY A 1 117 ? -21.710 -0.450 3.397 1.00 98.69 117 GLY A C 1
ATOM 923 O O . GLY A 1 117 ? -22.884 -0.741 3.614 1.00 98.69 117 GLY A O 1
ATOM 924 N N . ARG A 1 118 ? -20.951 -1.160 2.548 1.00 98.56 118 ARG A N 1
ATOM 925 C CA . ARG A 1 118 ? -21.392 -2.398 1.875 1.00 98.56 118 ARG A CA 1
ATOM 926 C C . ARG A 1 118 ? -21.328 -3.643 2.773 1.00 98.56 118 ARG A C 1
ATOM 928 O O . ARG A 1 118 ? -21.748 -4.708 2.331 1.00 98.56 118 ARG A O 1
ATOM 935 N N . GLY A 1 119 ? -20.821 -3.529 4.003 1.00 98.69 119 GLY A N 1
ATOM 936 C CA . GLY A 1 119 ? -20.668 -4.645 4.942 1.00 98.69 119 GLY A CA 1
ATOM 937 C C . GLY A 1 119 ? -19.335 -5.394 4.842 1.00 98.69 119 GLY A C 1
ATOM 938 O O . GLY A 1 119 ? -19.195 -6.438 5.471 1.00 98.69 119 GLY A O 1
ATOM 939 N N . VAL A 1 120 ? -18.364 -4.872 4.085 1.00 98.88 120 VAL A N 1
ATOM 940 C CA . VAL A 1 120 ? -17.002 -5.426 4.004 1.00 98.88 120 VAL A CA 1
ATOM 941 C C . VAL A 1 120 ? -16.287 -5.244 5.352 1.00 98.88 120 VAL A C 1
ATOM 943 O O . VAL A 1 120 ? -16.454 -4.208 6.010 1.00 98.88 120 VAL A O 1
ATOM 946 N N . ASP A 1 121 ? -15.473 -6.221 5.770 1.00 98.88 121 ASP A N 1
ATOM 947 C CA . ASP A 1 121 ? -14.577 -6.060 6.923 1.00 98.88 121 ASP A CA 1
ATOM 948 C C . ASP A 1 121 ? -13.433 -5.109 6.562 1.00 98.88 121 ASP A C 1
ATOM 950 O O . ASP A 1 121 ? -12.421 -5.515 5.995 1.00 98.88 121 ASP A O 1
ATOM 954 N N . VAL A 1 122 ? -13.627 -3.820 6.838 1.00 98.94 122 VAL A N 1
ATOM 955 C CA . VAL A 1 122 ? -12.609 -2.790 6.621 1.00 98.94 122 VAL A CA 1
ATOM 956 C C . VAL A 1 122 ? -11.908 -2.485 7.935 1.00 98.94 122 VAL A C 1
ATOM 958 O O . VAL A 1 122 ? -12.581 -2.139 8.907 1.00 98.94 122 VAL A O 1
ATOM 961 N N . ARG A 1 123 ? -10.578 -2.572 7.953 1.00 98.81 123 ARG A N 1
ATOM 962 C CA . ARG A 1 123 ? -9.726 -2.256 9.106 1.00 98.81 123 ARG A CA 1
ATOM 963 C C . ARG A 1 123 ? -8.484 -1.494 8.656 1.00 98.81 123 ARG A C 1
ATOM 965 O O . ARG A 1 123 ? -7.869 -1.845 7.649 1.00 98.81 123 ARG A O 1
ATOM 972 N N . VAL A 1 124 ? -8.119 -0.448 9.395 1.00 98.88 124 VAL A N 1
ATOM 973 C CA . VAL A 1 124 ? -6.974 0.412 9.061 1.00 98.88 124 VAL A CA 1
ATOM 974 C C . VAL A 1 124 ? -6.035 0.543 10.255 1.00 98.88 124 VAL A C 1
ATOM 976 O O . VAL A 1 124 ? -6.473 0.884 11.352 1.00 98.88 124 VAL A O 1
ATOM 979 N N . VAL A 1 125 ? -4.747 0.294 10.036 1.00 98.62 125 VAL A N 1
ATOM 980 C CA . VAL A 1 125 ? -3.667 0.609 10.977 1.00 98.62 125 VAL A CA 1
ATOM 981 C C . VAL A 1 125 ? -2.854 1.759 10.401 1.00 98.62 125 VAL A C 1
ATOM 983 O O . VAL A 1 125 ? -2.443 1.706 9.238 1.00 98.62 125 VAL A O 1
ATOM 986 N N . LEU A 1 126 ? -2.648 2.789 11.216 1.00 98.50 126 LEU A N 1
ATOM 987 C CA . LEU A 1 126 ? -1.838 3.959 10.892 1.00 98.50 126 LEU A CA 1
ATOM 988 C C . LEU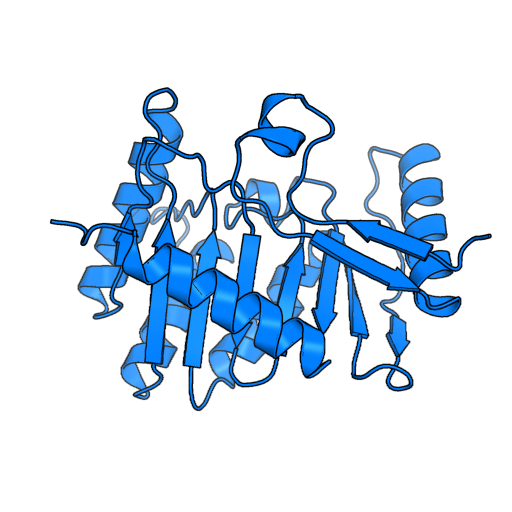 A 1 126 ? -0.678 4.079 11.883 1.00 98.50 126 LEU A C 1
ATOM 990 O O . LEU A 1 126 ? -0.835 3.772 13.067 1.00 98.50 126 LEU A O 1
ATOM 994 N N . GLU A 1 127 ? 0.458 4.573 11.399 1.00 97.38 127 GLU A N 1
ATOM 995 C CA . GLU A 1 127 ? 1.601 4.914 12.248 1.00 97.38 127 GLU A CA 1
ATOM 996 C C . GLU A 1 127 ? 1.237 6.028 13.236 1.00 97.38 127 GLU A C 1
ATOM 998 O O . GLU A 1 127 ? 0.628 7.039 12.859 1.00 97.38 127 GLU A O 1
ATOM 1003 N N . LEU A 1 128 ? 1.688 5.858 14.479 1.00 95.75 128 LEU A N 1
ATOM 1004 C CA . LEU A 1 128 ? 1.803 6.919 15.469 1.00 95.75 128 LEU A CA 1
ATOM 1005 C C . LEU A 1 128 ? 3.272 7.011 15.889 1.00 95.75 128 LEU A C 1
ATOM 1007 O O . LEU A 1 128 ? 3.804 6.094 16.505 1.00 95.75 128 LEU A O 1
ATOM 1011 N N . SER A 1 129 ? 3.919 8.123 15.559 1.00 92.56 129 SER A N 1
ATOM 1012 C CA . SER A 1 129 ? 5.360 8.303 15.726 1.00 92.56 129 SER A CA 1
ATOM 1013 C C . SER A 1 129 ? 5.684 9.137 16.966 1.00 92.56 129 SER A C 1
ATOM 1015 O O . SER A 1 129 ? 5.044 10.154 17.220 1.00 92.56 129 SER A O 1
ATOM 1017 N N . ASP A 1 130 ? 6.722 8.770 17.717 1.00 91.88 130 ASP A N 1
ATOM 1018 C CA . ASP A 1 130 ? 7.227 9.553 18.856 1.00 91.88 130 ASP A CA 1
ATOM 1019 C C . ASP A 1 130 ? 8.201 10.682 18.456 1.00 91.88 130 ASP A C 1
ATOM 1021 O O . ASP A 1 130 ? 8.629 11.466 19.305 1.00 91.88 130 ASP A O 1
ATOM 1025 N N . TYR A 1 131 ? 8.537 10.794 17.165 1.00 90.44 131 TYR A N 1
ATOM 1026 C CA . TYR A 1 131 ? 9.488 11.779 16.635 1.00 90.44 131 TYR A CA 1
ATOM 1027 C C . TYR A 1 131 ? 8.945 12.615 15.465 1.00 90.44 131 TYR A C 1
ATOM 1029 O O . TYR A 1 131 ? 9.643 13.514 14.986 1.00 90.44 131 TYR A O 1
ATOM 1037 N N . ASN A 1 132 ? 7.736 12.327 14.969 1.00 93.88 132 ASN A N 1
ATOM 1038 C CA . ASN A 1 132 ? 7.176 12.966 13.777 1.00 93.88 132 ASN A CA 1
ATOM 1039 C C . ASN A 1 132 ? 5.739 13.468 13.990 1.00 93.88 132 ASN A C 1
ATOM 1041 O O . ASN A 1 132 ? 4.773 12.886 13.495 1.00 93.88 132 ASN A O 1
ATOM 1045 N N . ASP A 1 133 ? 5.610 14.609 14.669 1.00 95.94 133 ASP A N 1
ATOM 1046 C CA . ASP A 1 133 ? 4.314 15.252 14.930 1.00 95.94 133 ASP A CA 1
ATOM 1047 C C . ASP A 1 133 ? 3.545 15.586 13.646 1.00 95.94 133 ASP A C 1
ATOM 1049 O O . ASP A 1 133 ? 2.326 15.454 13.594 1.00 95.94 133 ASP A O 1
ATOM 1053 N N . SER A 1 134 ? 4.250 15.960 12.572 1.00 96.56 134 SER A N 1
ATOM 1054 C CA . SER A 1 134 ? 3.598 16.290 11.302 1.00 96.56 134 SER A CA 1
ATOM 1055 C C . SER A 1 134 ? 2.915 15.073 10.674 1.00 96.56 134 SER A C 1
ATOM 1057 O O . SER A 1 134 ? 1.819 15.210 10.134 1.00 96.56 134 SER A O 1
ATOM 1059 N N . LEU A 1 135 ? 3.530 13.888 10.757 1.00 96.75 135 LEU A N 1
ATOM 1060 C CA . LEU A 1 135 ? 2.891 12.639 10.342 1.00 96.75 135 LEU A CA 1
ATOM 1061 C C . LEU A 1 135 ? 1.672 12.331 11.216 1.00 96.75 135 LEU A C 1
ATOM 1063 O O . LEU A 1 135 ? 0.619 11.980 10.682 1.00 96.75 135 LEU A O 1
ATOM 1067 N N . ASN A 1 136 ? 1.805 12.500 12.534 1.00 97.12 136 ASN A N 1
ATOM 1068 C CA . ASN A 1 136 ? 0.727 12.239 13.485 1.00 97.12 136 ASN A CA 1
ATOM 1069 C C . ASN A 1 136 ? -0.501 13.104 13.186 1.00 97.12 136 ASN A C 1
ATOM 1071 O O . ASN A 1 136 ? -1.604 12.575 13.106 1.00 97.12 136 ASN A O 1
ATOM 1075 N N . GLU A 1 137 ? -0.320 14.404 12.937 1.00 97.00 137 GLU A N 1
ATOM 1076 C CA . GLU A 1 137 ? -1.412 15.316 12.569 1.00 97.00 137 GLU A CA 1
ATOM 1077 C C . GLU A 1 137 ? -2.136 14.870 11.285 1.00 97.00 137 GLU A C 1
ATOM 1079 O O . GLU A 1 137 ? -3.370 14.888 11.215 1.00 97.00 137 GLU A O 1
ATOM 1084 N N . MET A 1 138 ? -1.381 14.442 10.264 1.00 97.06 138 MET A N 1
ATOM 1085 C CA . MET A 1 138 ? -1.946 13.958 8.997 1.00 97.06 138 MET A CA 1
ATOM 1086 C C . MET A 1 138 ? -2.745 12.667 9.198 1.00 97.06 138 MET A C 1
ATOM 1088 O O . MET A 1 138 ? -3.890 12.568 8.746 1.00 97.06 138 MET A O 1
ATOM 1092 N N . ASN A 1 139 ? -2.163 11.694 9.901 1.00 98.06 139 ASN A N 1
ATOM 1093 C CA . ASN A 1 139 ? -2.816 10.422 10.175 1.00 98.06 139 ASN A CA 1
ATOM 1094 C C . ASN A 1 139 ? -4.033 10.605 11.097 1.00 98.06 139 ASN A C 1
ATOM 1096 O O . ASN A 1 139 ? -5.055 9.958 10.879 1.00 98.06 139 ASN A O 1
ATOM 1100 N N . GLU A 1 140 ? -3.984 11.512 12.078 1.00 97.88 140 GLU A N 1
ATOM 1101 C CA . GLU A 1 140 ? -5.107 11.821 12.974 1.00 97.88 140 GLU A CA 1
ATOM 1102 C C . GLU A 1 140 ? -6.298 12.409 12.206 1.00 97.88 140 GLU A C 1
ATOM 1104 O O . GLU A 1 140 ? -7.446 12.005 12.421 1.00 97.88 140 GLU A O 1
ATOM 1109 N N . ALA A 1 141 ? -6.047 13.328 11.268 1.00 97.62 141 ALA A N 1
ATOM 1110 C CA . ALA A 1 141 ? -7.093 13.869 10.404 1.00 97.62 141 ALA A CA 1
ATOM 1111 C C . ALA A 1 141 ? -7.774 12.761 9.582 1.00 97.62 141 ALA A C 1
ATOM 1113 O O . ALA A 1 141 ? -9.008 12.705 9.502 1.00 97.62 141 ALA A O 1
ATOM 1114 N N . THR A 1 142 ? -6.983 11.843 9.024 1.00 98.38 142 THR A N 1
ATOM 1115 C CA . THR A 1 142 ? -7.495 10.684 8.288 1.00 98.38 142 THR A CA 1
ATOM 1116 C C . THR A 1 142 ? -8.274 9.728 9.187 1.00 98.38 142 THR A C 1
ATOM 1118 O O . THR A 1 142 ? -9.391 9.339 8.833 1.00 98.38 142 THR A O 1
ATOM 1121 N N . ALA A 1 143 ? -7.742 9.390 10.363 1.00 98.56 143 ALA A N 1
ATOM 1122 C CA . ALA A 1 143 ? -8.392 8.511 11.328 1.00 98.56 143 ALA A CA 1
ATOM 1123 C C . ALA A 1 143 ? -9.783 9.035 11.702 1.00 98.56 143 ALA A C 1
ATOM 1125 O O . ALA A 1 143 ? -10.767 8.303 11.584 1.00 98.56 143 ALA A O 1
ATOM 1126 N N . LYS A 1 144 ? -9.896 10.331 12.024 1.00 98.12 144 LYS A N 1
ATOM 1127 C CA . LYS A 1 144 ? -11.179 10.987 12.331 1.00 98.12 144 LYS A CA 1
ATOM 1128 C C . LYS A 1 144 ? -12.195 10.836 11.200 1.00 98.12 144 LYS A C 1
ATOM 1130 O O . LYS A 1 144 ? -13.350 10.496 11.459 1.00 98.12 144 LYS A O 1
ATOM 1135 N N . LYS A 1 145 ? -11.787 11.056 9.944 1.00 98.31 145 LYS A N 1
ATOM 1136 C CA . LYS A 1 145 ? -12.676 10.899 8.778 1.00 98.31 145 LYS A CA 1
ATOM 1137 C C . LYS A 1 145 ? -13.146 9.449 8.619 1.00 98.31 145 LYS A C 1
ATOM 1139 O O . LYS A 1 145 ? -14.339 9.213 8.431 1.00 98.31 145 LYS A O 1
ATOM 1144 N N . LEU A 1 146 ? -12.226 8.488 8.689 1.00 98.69 146 LEU A N 1
ATOM 1145 C CA . LEU A 1 146 ? -12.529 7.064 8.527 1.00 98.69 146 LEU A CA 1
ATOM 1146 C C . LEU A 1 146 ? -13.454 6.551 9.640 1.00 98.69 146 LEU A C 1
ATOM 1148 O O . LEU A 1 146 ? -14.464 5.906 9.351 1.00 98.69 146 LEU A O 1
ATOM 1152 N N . MET A 1 147 ? -13.173 6.913 10.893 1.00 98.56 147 MET A N 1
ATOM 1153 C CA . MET A 1 147 ? -13.999 6.558 12.051 1.00 98.56 147 MET A CA 1
ATOM 1154 C C . MET A 1 147 ? -15.397 7.171 11.973 1.00 98.56 147 MET A C 1
ATOM 1156 O O . MET A 1 147 ? -16.378 6.485 12.257 1.00 98.56 147 MET A O 1
ATOM 1160 N N . ALA A 1 148 ? -15.520 8.422 11.515 1.00 98.19 148 ALA A N 1
ATOM 1161 C CA . ALA A 1 148 ? -16.823 9.037 11.256 1.00 98.19 148 ALA A CA 1
ATOM 1162 C C . ALA A 1 148 ? -17.624 8.284 10.171 1.00 98.19 148 ALA A C 1
ATOM 1164 O O . ALA A 1 148 ? -18.853 8.270 10.211 1.00 98.19 148 ALA A O 1
ATOM 1165 N N . GLY A 1 149 ? -16.937 7.622 9.233 1.00 98.25 149 GLY A N 1
ATOM 1166 C CA . GLY A 1 149 ? -17.514 6.706 8.244 1.00 98.25 149 GLY A CA 1
ATOM 1167 C C . GLY A 1 149 ? -17.723 5.266 8.739 1.00 98.25 149 GLY A C 1
ATOM 1168 O O . GLY A 1 149 ? -18.096 4.400 7.950 1.00 98.25 149 GLY A O 1
ATOM 1169 N N . GLY A 1 150 ? -17.480 4.987 10.023 1.00 98.31 150 GLY A N 1
ATOM 1170 C CA . GLY A 1 150 ? -17.663 3.673 10.639 1.00 98.31 150 GLY A CA 1
ATOM 1171 C C . GLY A 1 150 ? -16.523 2.680 10.401 1.00 98.31 150 GLY A C 1
ATOM 1172 O O . GLY A 1 150 ? -16.686 1.503 10.727 1.00 98.31 150 GLY A O 1
ATOM 1173 N N . VAL A 1 151 ? -15.392 3.112 9.837 1.00 98.75 151 VAL A N 1
ATOM 1174 C CA . VAL A 1 151 ? -14.200 2.275 9.639 1.00 98.75 151 VAL A CA 1
ATOM 1175 C C . VAL A 1 151 ? -13.387 2.233 10.940 1.00 98.75 151 VAL A C 1
ATOM 1177 O O . VAL A 1 151 ? -12.943 3.283 11.402 1.00 98.75 151 VAL A O 1
ATOM 1180 N N . PRO A 1 152 ? -13.165 1.051 11.543 1.00 98.38 152 PRO A N 1
ATOM 1181 C CA . PRO A 1 152 ? -12.233 0.887 12.651 1.00 98.38 152 PRO A CA 1
ATOM 1182 C C . PRO A 1 152 ? -10.803 1.261 12.244 1.00 98.38 152 PRO A C 1
ATOM 1184 O O . PRO A 1 152 ? -10.246 0.686 11.305 1.00 98.38 152 PRO A O 1
ATOM 1187 N N . VAL A 1 153 ? -10.212 2.191 12.992 1.00 98.69 153 VAL A N 1
ATOM 1188 C CA . VAL A 1 153 ? -8.815 2.614 12.848 1.00 98.69 153 VAL A CA 1
ATOM 1189 C C . VAL A 1 153 ? -8.071 2.304 14.144 1.00 98.69 153 VAL A C 1
ATOM 1191 O O . VAL A 1 153 ? -8.646 2.417 15.232 1.00 98.69 153 VAL A O 1
ATOM 1194 N N . ARG A 1 154 ? -6.805 1.895 14.040 1.00 98.38 154 ARG A N 1
ATOM 1195 C CA . ARG A 1 154 ? -5.909 1.687 15.182 1.00 98.38 154 ARG A CA 1
ATOM 1196 C C . ARG A 1 154 ? -4.563 2.370 14.957 1.00 98.38 154 ARG A C 1
ATOM 1198 O O . ARG A 1 154 ? -4.096 2.458 13.824 1.00 98.38 154 ARG A O 1
ATOM 1205 N N . TRP A 1 155 ? -3.964 2.816 16.055 1.00 97.56 155 TRP A N 1
ATOM 1206 C CA . TRP A 1 155 ? -2.598 3.317 16.117 1.00 97.56 155 TRP A CA 1
ATOM 1207 C C . TRP A 1 155 ? -1.626 2.172 16.322 1.00 97.56 155 TRP A C 1
ATOM 1209 O O . TRP A 1 155 ? -1.807 1.374 17.249 1.00 97.56 155 TRP A O 1
ATOM 1219 N N . ASP A 1 156 ? -0.589 2.117 15.497 1.00 92.00 156 ASP A N 1
ATOM 1220 C CA . ASP A 1 156 ? 0.538 1.240 15.779 1.00 92.00 156 ASP A CA 1
ATOM 1221 C C . ASP A 1 156 ? 1.224 1.620 17.110 1.00 92.00 156 ASP A C 1
ATOM 1223 O O . ASP A 1 156 ? 1.133 2.780 17.537 1.00 92.00 156 ASP A O 1
ATOM 1227 N N . PRO A 1 157 ? 1.848 0.670 17.835 1.00 88.44 157 PRO A N 1
ATOM 1228 C CA . PRO A 1 157 ? 2.607 0.991 19.034 1.00 88.44 157 PRO A CA 1
ATOM 1229 C C . PRO A 1 157 ? 3.795 1.904 18.711 1.00 88.44 157 PRO A C 1
ATOM 1231 O O . PRO A 1 157 ? 4.619 1.588 17.863 1.00 88.44 157 PRO A O 1
ATOM 1234 N N . VAL A 1 158 ? 3.931 3.004 19.454 1.00 88.75 158 VAL A N 1
ATOM 1235 C CA . VAL A 1 158 ? 5.015 3.991 19.276 1.00 88.75 158 VAL A CA 1
ATOM 1236 C C . VAL A 1 158 ? 6.416 3.397 19.476 1.00 88.75 158 VAL A C 1
ATOM 1238 O O . VAL A 1 158 ? 7.415 3.998 19.099 1.00 88.75 158 VAL A O 1
ATOM 1241 N N . GLU A 1 159 ? 6.507 2.223 20.104 1.00 87.44 159 GLU A N 1
ATOM 1242 C CA . GLU A 1 159 ? 7.754 1.523 20.396 1.00 87.44 159 GLU A CA 1
ATOM 1243 C C . GLU A 1 159 ? 8.394 0.871 19.157 1.00 87.44 159 GLU A C 1
ATOM 1245 O O . GLU A 1 159 ? 9.556 0.461 19.208 1.00 87.44 159 GLU A O 1
ATOM 1250 N N . THR A 1 160 ? 7.657 0.712 18.055 1.00 87.31 160 THR A N 1
ATOM 1251 C CA . THR A 1 160 ? 8.147 0.111 16.807 1.00 87.31 160 THR A CA 1
ATOM 1252 C C . THR A 1 160 ? 7.480 0.799 15.629 1.00 87.31 160 THR A C 1
ATOM 1254 O O . THR A 1 160 ? 6.272 0.732 15.489 1.00 87.31 160 THR A O 1
ATOM 1257 N N . ILE A 1 161 ? 8.269 1.426 14.758 1.00 90.50 161 ILE A N 1
ATOM 1258 C CA . ILE A 1 161 ? 7.740 2.168 13.608 1.00 90.50 161 ILE A CA 1
ATOM 1259 C C . ILE A 1 161 ? 7.150 1.187 12.590 1.00 90.50 161 ILE A C 1
ATOM 1261 O O . ILE A 1 161 ? 7.888 0.362 12.042 1.00 90.50 161 ILE A O 1
ATOM 1265 N N . SER A 1 162 ? 5.871 1.331 12.245 1.00 92.75 162 SER A N 1
ATOM 1266 C CA . SER A 1 162 ? 5.276 0.691 11.068 1.00 92.75 162 SER A CA 1
ATOM 1267 C C . SER A 1 162 ? 5.431 1.556 9.835 1.00 92.75 162 SER A C 1
ATOM 1269 O O . SER A 1 162 ? 4.553 2.326 9.449 1.00 92.75 162 SER A O 1
ATOM 1271 N N . HIS A 1 163 ? 6.557 1.363 9.149 1.00 96.19 163 HIS A N 1
ATOM 1272 C CA . HIS A 1 163 ? 6.836 2.000 7.869 1.00 96.19 163 HIS A CA 1
ATOM 1273 C C . HIS A 1 163 ? 6.263 1.217 6.662 1.00 96.19 163 HIS A C 1
ATOM 1275 O O . HIS A 1 163 ? 6.431 1.624 5.513 1.00 96.19 163 HIS A O 1
ATOM 1281 N N . ALA A 1 164 ? 5.500 0.152 6.900 1.00 96.25 164 ALA A N 1
ATOM 1282 C CA . ALA A 1 164 ? 4.813 -0.640 5.881 1.00 96.25 164 ALA A CA 1
ATOM 1283 C C . ALA A 1 164 ? 3.841 0.168 4.993 1.00 96.25 164 ALA A C 1
ATOM 1285 O O . ALA A 1 164 ? 3.258 1.172 5.415 1.00 96.25 164 ALA A O 1
ATOM 1286 N N . LYS A 1 165 ? 3.648 -0.305 3.753 1.00 97.62 165 LYS A N 1
ATOM 1287 C CA . LYS A 1 165 ? 2.570 0.118 2.839 1.00 97.62 165 LYS A CA 1
ATOM 1288 C C . LYS A 1 165 ? 1.957 -1.128 2.205 1.00 97.62 165 LYS A C 1
ATOM 1290 O O . LYS A 1 165 ? 2.341 -1.572 1.122 1.00 97.62 165 LYS A O 1
ATOM 1295 N N . LEU A 1 166 ? 1.022 -1.712 2.943 1.00 98.75 166 LEU A N 1
ATOM 1296 C CA . LEU A 1 166 ? 0.371 -2.975 2.632 1.00 98.75 166 LEU A CA 1
ATOM 1297 C C . LEU A 1 166 ? -1.139 -2.781 2.590 1.00 98.75 166 LEU A C 1
ATOM 1299 O O . LEU A 1 166 ? -1.753 -2.304 3.544 1.00 98.75 166 LEU A O 1
ATOM 1303 N N . LEU A 1 167 ? -1.741 -3.234 1.498 1.00 98.88 167 LEU A N 1
ATOM 1304 C CA . LEU A 1 167 ? -3.183 -3.324 1.352 1.00 98.88 167 LEU A CA 1
ATOM 1305 C C . LEU A 1 167 ? -3.560 -4.767 1.009 1.00 98.88 167 LEU A C 1
ATOM 1307 O O . LEU A 1 167 ? -3.074 -5.323 0.030 1.00 98.88 167 LEU A O 1
ATOM 1311 N N . LEU A 1 168 ? -4.465 -5.356 1.781 1.00 98.94 168 LEU A N 1
ATOM 1312 C CA . LEU A 1 168 ? -5.104 -6.631 1.463 1.00 98.94 168 LEU A CA 1
ATOM 1313 C C . LEU A 1 168 ? -6.550 -6.362 1.055 1.00 98.94 168 LEU A C 1
ATOM 1315 O O . LEU A 1 168 ? -7.290 -5.719 1.800 1.00 98.94 168 LEU A O 1
ATOM 1319 N N . VAL A 1 169 ? -6.960 -6.867 -0.104 1.00 98.88 169 VAL A N 1
ATOM 1320 C CA . VAL A 1 169 ? -8.347 -6.798 -0.582 1.00 98.88 169 VAL A CA 1
ATOM 1321 C C . VAL A 1 169 ? -8.777 -8.199 -0.970 1.00 98.88 169 VAL A C 1
ATOM 1323 O O . VAL A 1 169 ? -8.261 -8.758 -1.935 1.00 98.88 169 VAL A O 1
ATOM 1326 N N . ASP A 1 170 ? -9.729 -8.759 -0.227 1.00 98.75 170 ASP A N 1
ATOM 1327 C CA . ASP A 1 170 ? -10.176 -10.144 -0.396 1.00 98.75 170 ASP A CA 1
ATOM 1328 C C . ASP A 1 170 ? -8.978 -11.121 -0.424 1.00 98.75 170 ASP A C 1
ATOM 1330 O O . ASP A 1 170 ? -8.279 -11.257 0.588 1.00 98.75 170 ASP A O 1
ATOM 1334 N N . ASP A 1 171 ? -8.725 -11.754 -1.571 1.00 98.31 171 ASP A N 1
ATOM 1335 C CA . ASP A 1 171 ? -7.652 -12.733 -1.788 1.00 98.31 171 ASP A CA 1
ATOM 1336 C C . ASP A 1 171 ? -6.415 -12.136 -2.486 1.00 98.31 171 ASP A C 1
ATOM 1338 O O . ASP A 1 171 ? -5.598 -12.865 -3.033 1.00 98.31 171 ASP A O 1
ATOM 1342 N N . HIS A 1 172 ? -6.271 -10.807 -2.483 1.00 98.81 172 HIS A N 1
ATOM 1343 C CA . HIS A 1 172 ? -5.143 -10.110 -3.103 1.00 98.81 172 HIS A CA 1
ATOM 1344 C C . HIS A 1 172 ? -4.353 -9.302 -2.075 1.00 98.81 172 HIS A C 1
ATOM 1346 O O . HIS A 1 172 ? -4.923 -8.689 -1.168 1.00 98.81 172 HIS A O 1
ATOM 1352 N N . ALA A 1 173 ? -3.041 -9.234 -2.278 1.00 98.75 173 ALA A N 1
ATOM 1353 C CA . ALA A 1 173 ? -2.134 -8.329 -1.593 1.00 98.75 173 ALA A CA 1
ATOM 1354 C C . ALA A 1 173 ? -1.590 -7.286 -2.573 1.00 98.75 173 ALA A C 1
ATOM 1356 O O . ALA A 1 173 ? -1.222 -7.602 -3.703 1.00 98.75 173 ALA A O 1
ATOM 1357 N N . VAL A 1 174 ? -1.511 -6.043 -2.118 1.00 98.75 174 VAL A N 1
ATOM 1358 C CA . VAL A 1 174 ? -0.835 -4.941 -2.794 1.00 98.75 174 VAL A CA 1
ATOM 1359 C C . VAL A 1 174 ? 0.294 -4.481 -1.886 1.00 98.75 174 VAL A C 1
ATOM 1361 O O . VAL A 1 174 ? 0.050 -4.041 -0.760 1.00 98.75 174 VAL A O 1
ATOM 1364 N N . VAL A 1 175 ? 1.522 -4.593 -2.382 1.00 98.56 175 VAL A N 1
ATOM 1365 C CA . VAL A 1 175 ? 2.739 -4.158 -1.687 1.00 98.56 175 VAL A CA 1
ATOM 1366 C C . VAL A 1 175 ? 3.457 -3.168 -2.582 1.00 98.56 175 VAL A C 1
ATOM 1368 O O . VAL A 1 175 ? 3.627 -3.420 -3.776 1.00 98.56 175 VAL A O 1
ATOM 1371 N N . GLY A 1 176 ? 3.882 -2.048 -2.014 1.00 96.81 176 GLY A N 1
ATOM 1372 C CA . GLY A 1 176 ? 4.641 -1.038 -2.735 1.00 96.81 176 GLY A CA 1
ATOM 1373 C C . GLY A 1 176 ? 5.354 -0.081 -1.796 1.00 96.81 176 GLY A C 1
ATOM 1374 O O . GLY A 1 176 ? 5.412 -0.302 -0.586 1.00 96.81 176 GLY A O 1
ATOM 1375 N N . SER A 1 177 ? 5.891 0.988 -2.368 1.00 97.38 177 SER A N 1
ATOM 1376 C CA . SER A 1 177 ? 6.596 2.044 -1.638 1.00 97.38 177 SER A CA 1
ATOM 1377 C C . SER A 1 177 ? 5.704 3.264 -1.321 1.00 97.38 177 SER A C 1
ATOM 1379 O O . SER A 1 177 ? 6.041 4.066 -0.447 1.00 97.38 177 SER A O 1
ATOM 1381 N N . ASN A 1 178 ? 4.512 3.349 -1.929 1.00 95.75 178 ASN A N 1
ATOM 1382 C CA . ASN A 1 178 ? 3.626 4.516 -1.869 1.00 95.75 178 ASN A CA 1
ATOM 1383 C C . ASN A 1 178 ? 2.957 4.719 -0.500 1.00 95.75 178 ASN A C 1
ATOM 1385 O O . ASN A 1 178 ? 2.077 3.953 -0.098 1.00 95.75 178 ASN A O 1
ATOM 1389 N N . ASN A 1 179 ? 3.244 5.841 0.161 1.00 97.44 179 ASN A N 1
ATOM 1390 C CA . ASN A 1 179 ? 2.324 6.378 1.171 1.00 97.44 179 ASN A CA 1
ATOM 1391 C C . ASN A 1 179 ? 1.032 6.885 0.499 1.00 97.44 179 ASN A C 1
ATOM 1393 O O . ASN A 1 179 ? 1.060 7.380 -0.629 1.00 97.44 179 ASN A O 1
ATOM 1397 N N . TRP A 1 180 ? -0.100 6.850 1.204 1.00 98.12 180 TRP A N 1
ATOM 1398 C CA . TRP A 1 180 ? -1.375 7.368 0.696 1.00 98.12 180 TRP A CA 1
ATOM 1399 C C . TRP A 1 180 ? -1.478 8.879 0.914 1.00 98.12 180 TRP A C 1
ATOM 1401 O O . TRP A 1 180 ? -2.185 9.376 1.786 1.00 98.12 180 TRP A O 1
ATOM 1411 N N . GLY A 1 181 ? -0.747 9.637 0.106 1.00 97.38 181 GLY A N 1
ATOM 1412 C CA . GLY A 1 181 ? -0.771 11.097 0.088 1.00 97.38 181 GLY A CA 1
ATOM 1413 C C . GLY A 1 181 ? -0.469 11.618 -1.311 1.00 97.38 181 GLY A C 1
ATOM 1414 O O . GLY A 1 181 ? 0.005 10.870 -2.159 1.00 97.38 181 GLY A O 1
ATOM 1415 N N . HIS A 1 182 ? -0.704 12.910 -1.563 1.00 96.25 182 HIS A N 1
ATOM 1416 C CA . HIS A 1 182 ? -0.496 13.484 -2.902 1.00 96.25 182 HIS A CA 1
ATOM 1417 C C . HIS A 1 182 ? 0.928 13.244 -3.435 1.00 96.25 182 HIS A C 1
ATOM 1419 O O . HIS A 1 182 ? 1.095 12.956 -4.613 1.00 96.25 182 HIS A O 1
ATOM 1425 N N . GLY A 1 183 ? 1.937 13.299 -2.556 1.00 95.19 183 GLY A N 1
ATOM 1426 C CA . GLY A 1 183 ? 3.320 12.982 -2.911 1.00 95.19 183 GLY A CA 1
ATOM 1427 C C . GLY A 1 183 ? 3.494 11.546 -3.408 1.00 95.19 183 GLY A C 1
ATOM 1428 O O . GLY A 1 183 ? 3.918 11.348 -4.540 1.00 95.19 183 GLY A O 1
ATOM 1429 N N . GLY A 1 184 ? 3.103 10.564 -2.593 1.00 95.19 184 GLY A N 1
ATOM 1430 C CA . GLY A 1 184 ? 3.257 9.142 -2.922 1.00 95.19 184 GLY A CA 1
ATOM 1431 C C . GLY A 1 184 ? 2.336 8.642 -4.034 1.00 95.19 184 GLY A C 1
ATOM 1432 O O . GLY A 1 184 ? 2.606 7.594 -4.599 1.00 95.19 184 GLY A O 1
ATOM 1433 N N . LEU A 1 185 ? 1.257 9.360 -4.364 1.00 95.50 185 LEU A N 1
ATOM 1434 C CA . LEU A 1 185 ? 0.390 8.989 -5.486 1.00 95.50 185 LEU A CA 1
ATOM 1435 C C . LEU A 1 185 ? 0.763 9.662 -6.812 1.00 95.50 185 LEU A C 1
ATOM 1437 O O . LEU A 1 185 ? 0.357 9.132 -7.836 1.00 95.50 185 LEU A O 1
ATOM 1441 N N . HIS A 1 186 ? 1.471 10.804 -6.804 1.00 94.19 186 HIS A N 1
ATOM 1442 C CA . HIS A 1 186 ? 1.659 11.607 -8.028 1.00 94.19 186 HIS A CA 1
ATOM 1443 C C . HIS A 1 186 ? 3.006 12.310 -8.210 1.00 94.19 186 HIS A C 1
ATOM 1445 O O . HIS A 1 186 ? 3.285 12.818 -9.295 1.00 94.19 186 HIS A O 1
ATOM 1451 N N . LEU A 1 187 ? 3.810 12.465 -7.157 1.00 93.62 187 LEU A N 1
ATOM 1452 C CA . LEU A 1 187 ? 5.047 13.257 -7.231 1.00 93.62 187 LEU A CA 1
ATOM 1453 C C . LEU A 1 187 ? 6.307 12.407 -7.123 1.00 93.62 187 LEU A C 1
ATOM 1455 O O . LEU A 1 187 ? 7.372 12.854 -7.550 1.00 93.62 187 LEU A O 1
ATOM 1459 N N . TYR A 1 188 ? 6.213 11.239 -6.495 1.00 95.25 188 TYR A N 1
ATOM 1460 C CA . TYR A 1 188 ? 7.350 10.365 -6.252 1.00 95.25 188 TYR A CA 1
ATOM 1461 C C . TYR A 1 188 ? 7.394 9.240 -7.276 1.00 95.25 188 TYR A C 1
ATOM 1463 O O . TYR A 1 188 ? 6.359 8.764 -7.735 1.00 95.25 188 TYR A O 1
ATOM 1471 N N . HIS A 1 189 ? 8.620 8.822 -7.589 1.00 96.38 189 HIS A N 1
ATOM 1472 C CA . HIS A 1 189 ? 8.868 7.592 -8.325 1.00 96.38 189 HIS A CA 1
ATOM 1473 C C . HIS A 1 189 ? 8.658 6.422 -7.381 1.00 96.38 189 HIS A C 1
ATOM 1475 O O . HIS A 1 189 ? 9.387 6.281 -6.397 1.00 96.38 189 HIS A O 1
ATOM 1481 N N . GLU A 1 190 ? 7.661 5.604 -7.665 1.00 96.88 190 GLU A N 1
ATOM 1482 C CA . GLU A 1 190 ? 7.161 4.595 -6.739 1.00 96.88 190 GLU A CA 1
ATOM 1483 C C . GLU A 1 190 ? 6.966 3.274 -7.472 1.00 96.88 190 GLU A C 1
ATOM 1485 O O . GLU A 1 190 ? 6.683 3.237 -8.668 1.00 96.88 190 GLU A O 1
ATOM 1490 N N . VAL A 1 191 ? 7.117 2.162 -6.762 1.00 97.62 191 VAL A N 1
ATOM 1491 C CA . VAL A 1 191 ? 6.935 0.828 -7.336 1.00 97.62 191 VAL A CA 1
ATOM 1492 C C . VAL A 1 191 ? 6.067 -0.021 -6.434 1.00 97.62 191 VAL A C 1
ATOM 1494 O O . VAL A 1 191 ? 6.045 0.133 -5.213 1.00 97.62 191 VAL A O 1
ATOM 1497 N N . GLY A 1 192 ? 5.389 -0.987 -7.033 1.00 97.81 192 GLY A N 1
ATOM 1498 C CA . GLY A 1 192 ? 4.758 -2.049 -6.273 1.00 97.81 192 GLY A CA 1
ATOM 1499 C C . GLY A 1 192 ? 4.177 -3.127 -7.164 1.00 97.81 192 GLY A C 1
ATOM 1500 O O . GLY A 1 192 ? 4.344 -3.095 -8.381 1.00 97.81 192 GLY A O 1
ATOM 1501 N N . SER A 1 193 ? 3.479 -4.080 -6.566 1.00 98.44 193 SER A N 1
ATOM 1502 C CA . SER A 1 193 ? 2.764 -5.117 -7.297 1.00 98.44 193 SER A CA 1
ATOM 1503 C C . SER A 1 193 ? 1.469 -5.485 -6.594 1.00 98.44 193 SER A C 1
ATOM 1505 O O . SER A 1 193 ? 1.372 -5.430 -5.367 1.00 98.44 193 SER A O 1
ATOM 1507 N N . VAL A 1 194 ? 0.502 -5.935 -7.390 1.00 98.56 194 VAL A N 1
ATOM 1508 C CA . VAL A 1 194 ? -0.623 -6.745 -6.912 1.00 98.56 194 VAL A CA 1
ATOM 1509 C C . VAL A 1 194 ? -0.236 -8.211 -7.032 1.00 98.56 194 VAL A C 1
ATOM 1511 O O . VAL A 1 194 ? 0.396 -8.587 -8.022 1.00 98.56 194 VAL A O 1
ATOM 1514 N N . THR A 1 195 ? -0.611 -9.037 -6.059 1.00 98.56 195 THR A N 1
ATOM 1515 C CA . THR A 1 195 ? -0.511 -10.489 -6.178 1.00 98.56 195 THR A CA 1
ATOM 1516 C C . THR A 1 195 ? -1.675 -11.224 -5.523 1.00 98.56 195 THR A C 1
ATOM 1518 O O . THR A 1 195 ? -2.184 -10.770 -4.500 1.00 98.56 195 THR A O 1
ATOM 1521 N N . ASP A 1 196 ? -2.082 -12.353 -6.106 1.00 98.50 196 ASP A N 1
ATOM 1522 C CA . ASP A 1 196 ? -3.002 -13.325 -5.493 1.00 98.50 196 ASP A CA 1
ATOM 1523 C C . ASP A 1 196 ? -2.284 -14.616 -5.050 1.00 98.50 196 ASP A C 1
ATOM 1525 O O . ASP A 1 196 ? -2.926 -15.609 -4.699 1.00 98.50 196 ASP A O 1
ATOM 1529 N N . ASN A 1 197 ? -0.942 -14.619 -5.059 1.00 98.25 197 ASN A N 1
ATOM 1530 C CA . ASN A 1 197 ? -0.167 -15.765 -4.614 1.00 98.25 197 ASN A CA 1
ATOM 1531 C C . ASN A 1 197 ? -0.554 -16.102 -3.169 1.00 98.25 197 ASN A C 1
ATOM 1533 O O . ASN A 1 197 ? -0.310 -15.322 -2.246 1.00 98.25 197 ASN A O 1
ATOM 1537 N N . VAL A 1 198 ? -1.147 -17.283 -2.986 1.00 97.56 198 VAL A N 1
ATOM 1538 C CA . VAL A 1 198 ? -1.769 -17.689 -1.719 1.00 97.56 198 VAL A CA 1
ATOM 1539 C C . VAL A 1 198 ? -0.776 -17.650 -0.558 1.00 97.56 198 VAL A C 1
ATOM 1541 O O . VAL A 1 198 ? -1.136 -17.211 0.530 1.00 97.56 198 VAL A O 1
ATOM 1544 N N . GLU A 1 199 ? 0.484 -18.038 -0.775 1.00 97.62 199 GLU A N 1
ATOM 1545 C CA . GLU A 1 199 ? 1.504 -18.018 0.279 1.00 97.62 199 GLU A CA 1
ATOM 1546 C C . GLU A 1 199 ? 1.831 -16.585 0.719 1.00 97.62 199 GLU A C 1
ATOM 1548 O O . GLU A 1 199 ? 1.914 -16.311 1.920 1.00 97.62 199 GLU A O 1
ATOM 1553 N N . ALA A 1 200 ? 1.961 -15.658 -0.235 1.00 98.00 200 ALA A N 1
ATOM 1554 C CA . ALA A 1 200 ? 2.194 -14.245 0.053 1.00 98.00 200 ALA A CA 1
ATOM 1555 C C . ALA A 1 200 ? 0.987 -13.603 0.756 1.00 98.00 200 ALA A C 1
ATOM 1557 O O . ALA A 1 200 ? 1.146 -12.930 1.776 1.00 98.00 200 ALA A O 1
ATOM 1558 N N . VAL A 1 201 ? -0.227 -13.841 0.253 1.00 98.69 201 VAL A N 1
ATOM 1559 C CA . VAL A 1 201 ? -1.471 -13.307 0.829 1.00 98.69 201 VAL A CA 1
ATOM 1560 C C . VAL A 1 201 ? -1.690 -13.831 2.250 1.00 98.69 201 VAL A C 1
ATOM 1562 O O . VAL A 1 201 ? -2.025 -13.051 3.148 1.00 98.69 201 VAL A O 1
ATOM 1565 N N . ASP A 1 202 ? -1.445 -15.120 2.496 1.00 98.56 202 ASP A N 1
ATOM 1566 C CA . ASP A 1 202 ? -1.526 -15.723 3.828 1.00 98.56 202 ASP A CA 1
ATOM 1567 C C . ASP A 1 202 ? -0.472 -15.158 4.781 1.00 98.56 202 ASP A C 1
ATOM 1569 O O . ASP A 1 202 ? -0.770 -14.891 5.951 1.00 98.56 202 ASP A O 1
ATOM 1573 N N . TYR A 1 203 ? 0.762 -14.976 4.303 1.00 98.62 203 TYR A N 1
ATOM 1574 C CA . TYR A 1 203 ? 1.839 -14.379 5.086 1.00 98.62 203 TYR A CA 1
ATOM 1575 C C . TYR A 1 203 ? 1.481 -12.953 5.513 1.00 98.62 203 TYR A C 1
ATOM 1577 O O . TYR A 1 203 ? 1.474 -12.651 6.709 1.00 98.62 203 TYR A O 1
ATOM 1585 N N . PHE A 1 204 ? 1.110 -12.094 4.561 1.00 98.75 204 PHE A N 1
ATOM 1586 C CA . PHE A 1 204 ? 0.754 -10.707 4.848 1.00 98.75 204 PHE A CA 1
ATOM 1587 C C . PHE A 1 204 ? -0.519 -10.588 5.678 1.00 98.75 204 PHE A C 1
ATOM 1589 O O . PHE A 1 204 ? -0.590 -9.716 6.538 1.00 98.75 204 PHE A O 1
ATOM 1596 N N . THR A 1 205 ? -1.490 -11.488 5.500 1.00 98.81 205 THR A N 1
ATOM 1597 C CA . THR A 1 205 ? -2.660 -11.560 6.385 1.00 98.81 205 THR A CA 1
ATOM 1598 C C . THR A 1 205 ? -2.228 -11.826 7.826 1.00 98.81 205 THR A C 1
ATOM 1600 O O . THR A 1 205 ? -2.618 -11.089 8.726 1.00 98.81 205 THR A O 1
ATOM 1603 N N . LYS A 1 206 ? -1.398 -12.848 8.070 1.00 98.75 206 LYS A N 1
ATOM 1604 C CA . LYS A 1 206 ? -0.916 -13.172 9.426 1.00 98.75 206 LYS A CA 1
ATOM 1605 C C . LYS A 1 206 ? -0.102 -12.027 10.026 1.00 98.75 206 LYS A C 1
ATOM 1607 O O . LYS A 1 206 ? -0.246 -11.737 11.211 1.00 98.75 206 LYS A O 1
ATOM 1612 N N . TYR A 1 207 ? 0.730 -11.379 9.213 1.00 98.31 207 TYR A N 1
ATOM 1613 C CA . TYR A 1 207 ? 1.518 -10.223 9.626 1.00 98.31 207 TYR A CA 1
ATOM 1614 C C . TYR A 1 207 ? 0.628 -9.031 10.006 1.00 98.31 207 TYR A C 1
ATOM 1616 O O . TYR A 1 207 ? 0.786 -8.473 11.090 1.00 98.31 207 TYR A O 1
ATOM 1624 N N . TYR A 1 208 ? -0.365 -8.710 9.173 1.00 98.56 208 TYR A N 1
ATOM 1625 C CA . TYR A 1 208 ? -1.355 -7.675 9.455 1.00 98.56 208 TYR A CA 1
ATOM 1626 C C . TYR A 1 208 ? -2.122 -7.959 10.749 1.00 98.56 208 TYR A C 1
ATOM 1628 O O . TYR A 1 208 ? -2.244 -7.078 11.591 1.00 98.56 208 TYR A O 1
ATOM 1636 N N . GLU A 1 209 ? -2.625 -9.184 10.936 1.00 98.44 209 GLU A N 1
ATOM 1637 C CA . GLU A 1 209 ? -3.392 -9.544 12.136 1.00 98.44 209 GLU A CA 1
ATOM 1638 C C . GLU A 1 209 ? -2.549 -9.458 13.413 1.00 98.44 209 GLU A C 1
ATOM 1640 O O . GLU A 1 209 ? -3.058 -9.056 14.461 1.00 98.44 209 GLU A O 1
ATOM 1645 N N . LYS A 1 210 ? -1.253 -9.794 13.330 1.00 97.25 210 LYS A N 1
ATOM 1646 C CA . LYS A 1 210 ? -0.311 -9.596 14.436 1.00 97.25 210 LYS A CA 1
ATOM 1647 C C . LYS A 1 210 ? -0.229 -8.114 14.804 1.00 97.25 210 LYS A C 1
ATOM 1649 O O . LYS A 1 210 ? -0.484 -7.775 15.956 1.00 97.25 210 LYS A O 1
ATOM 1654 N N . ILE A 1 211 ? 0.063 -7.255 13.824 1.00 96.75 211 ILE A N 1
ATOM 1655 C CA . ILE A 1 211 ? 0.161 -5.805 14.032 1.00 96.75 211 ILE A CA 1
ATOM 1656 C C . ILE A 1 211 ? -1.157 -5.266 14.589 1.00 96.75 211 ILE A C 1
ATOM 1658 O O . ILE A 1 211 ? -1.169 -4.672 15.657 1.00 96.75 211 ILE A O 1
ATOM 1662 N N . TRP A 1 212 ? -2.289 -5.585 13.959 1.00 97.56 212 TRP A N 1
ATOM 1663 C CA . TRP A 1 212 ? -3.623 -5.184 14.413 1.00 97.56 212 TRP A CA 1
ATOM 1664 C C . TRP A 1 212 ? -3.916 -5.576 15.871 1.00 97.56 212 TRP A C 1
ATOM 1666 O O . TRP A 1 212 ? -4.591 -4.833 16.591 1.00 97.56 212 TRP A O 1
ATOM 1676 N N . GLY A 1 213 ? -3.455 -6.755 16.302 1.00 97.00 213 GLY A N 1
ATOM 1677 C CA . GLY A 1 213 ? -3.589 -7.238 17.675 1.00 97.00 213 GLY A CA 1
ATOM 1678 C C . GLY A 1 213 ? -2.732 -6.469 18.685 1.00 97.00 213 GLY A C 1
ATOM 1679 O O . GLY A 1 213 ? -3.152 -6.312 19.832 1.00 97.00 213 GLY A O 1
ATOM 1680 N N . GLU A 1 214 ? -1.575 -5.971 18.252 1.00 95.44 214 GLU A N 1
ATOM 1681 C CA . GLU A 1 214 ? -0.633 -5.164 19.039 1.00 95.44 214 GLU A CA 1
ATOM 1682 C C . GLU A 1 214 ? -1.016 -3.666 19.041 1.00 95.44 214 GLU A C 1
ATOM 1684 O O . GLU A 1 214 ? -0.763 -2.965 20.023 1.00 95.44 214 GLU A O 1
ATOM 1689 N N . SER A 1 215 ? -1.703 -3.187 17.997 1.00 96.56 215 SER A N 1
ATOM 1690 C CA . SER A 1 215 ? -2.155 -1.800 17.842 1.00 96.56 215 SER A CA 1
ATOM 1691 C C . SER A 1 215 ? -3.234 -1.381 18.858 1.00 96.56 215 SER A C 1
ATOM 1693 O O . SER A 1 215 ? -4.054 -2.174 19.341 1.00 96.56 215 SER A O 1
ATOM 1695 N N . LYS A 1 216 ? -3.326 -0.079 19.139 1.00 95.44 216 LYS A N 1
ATOM 1696 C CA . LYS A 1 216 ? -4.283 0.521 20.089 1.00 95.44 216 LYS A CA 1
ATOM 1697 C C . LYS A 1 216 ? -5.444 1.186 19.352 1.00 95.44 216 LYS A C 1
ATOM 1699 O O . LYS A 1 216 ? -5.268 1.703 18.258 1.00 95.44 216 LYS A O 1
ATOM 1704 N N . ALA A 1 217 ? -6.648 1.145 19.918 1.00 92.25 217 ALA A N 1
ATOM 1705 C CA . ALA A 1 217 ? -7.776 1.873 19.335 1.00 92.25 217 ALA A CA 1
ATOM 1706 C C . ALA A 1 217 ? -7.498 3.384 19.340 1.00 92.25 217 ALA A C 1
ATOM 1708 O O . ALA A 1 217 ? -6.872 3.888 20.271 1.00 92.25 217 ALA A O 1
ATOM 1709 N N . VAL A 1 218 ? -7.965 4.084 18.307 1.00 90.38 218 VAL A N 1
ATOM 1710 C CA . VAL A 1 218 ? -8.005 5.550 18.309 1.00 90.38 218 VAL A CA 1
ATOM 1711 C C . VAL A 1 218 ? -9.138 5.998 19.239 1.00 90.38 218 VAL A C 1
ATOM 1713 O O . VAL A 1 218 ? -10.253 5.484 19.120 1.00 90.38 218 VAL A O 1
ATOM 1716 N N . GLU A 1 219 ? -8.837 6.904 20.173 1.00 79.12 219 GLU A N 1
ATOM 1717 C CA . GLU A 1 219 ? -9.809 7.499 21.110 1.00 79.12 219 GLU A CA 1
ATOM 1718 C C . GLU A 1 219 ? -10.658 8.609 20.472 1.00 79.12 219 GLU A C 1
ATOM 1720 O O . GLU A 1 219 ? -10.134 9.354 19.610 1.00 79.12 219 GLU A O 1
#

Radius of gyration: 16.72 Å; chains: 1; bounding box: 42×40×41 Å

Foldseek 3Di:
DLQWDKAFAADPDPCRVPFAATDMDIGGGNVQSVQVVQQVVVCVVPVPDHDDGDWDWDCPQFTKTKDKAQVVLVPVLVLLQVFDAAKEWEAAAQADDPVCCVDSSVSVLVSLLVSVVVVHHYEYEYEDEPPCVVRVVRVVVSCVSNVVSVYWYWYFPNRGTHSGGWIDGDQKIKGKNAGSDPCRNHPDIMIIIIGNRNVSSVVVVVVSVVRVVRTGTDD

Secondary structure (DSSP, 8-state):
--SEEEEES--SSHHHHHTSB--EEEEE-HHHHHHHHHHHHHHHH-TTS---PPPPEE-BTB-EEEEETTHHHHHHHHHHHH-SSEEEEEES-B---TT-TTSHHHHHHHHHHHHHHTT-EEEEEE---SS-HHHHHHHHHHHHHHHHTT--EEEPPTTS-B--EEEEETTEEEEES--BSHHHHHTS--EEEEE--HHHHHHHHHHHHHHHHHSEEP-

Sequence (219 aa):
DESKVLFGSTNLSFMSIQNNNETDLYIEHPDVGKYYAAYADALYAAPDKAPKLTPVSVESIGLVRTMHDDEYFDVVRPMLQGAKQRVLLLVYGFHINTRYPDSDVEKLANELIAAKGRGVDVRVVLELSDYNDSLNEMNEATAKKLMAGGVPVRWDPVETISHAKLLLVDDHAVVGSNNWGHGGLHLYHEVGSVTDNVEAVDYFTKYYEKIWGESKAVE